Protein AF-A0AA45G7B3-F1 (afdb_monomer_lite)

Sequence (219 aa):
MSDDPKDPIDDFKQFESDLRKAERKVAGEIDPGLRALVVAVAVMVAAVSLALPHVAPSFFSLHGVNGFDVLSFDAKAQAAKITITSRVFVYLVLIFGIIASALALITRRWVLAWIALCGSMVSVPAGVLAWWSRNTPGLNALTGPDGKPLPPPDGVAIGLVIGLIAVVVLAFHWARVVWSRNAHQLVLENQRREAAAREEERMRRLTDPIRHESASEDD

pLDDT: mean 71.31, std 13.65, range [45.88, 91.62]

Secondary structure (DSSP, 8-state):
-------HHHHHHHHHHHHHHHHHHHTT----HHHHHHHHHHHHHHHHHHHSEEE-SSTT-S-SEEHHHHHTT-HHHHHTT--HHHHHHHHHIIIIIIIIHHHHHHH--HHHHHHHHHHHHHHHHHHHHHHHHHHSTTSS-PBPTTSSBPSPS--B-HHHHHHHHHHHHHHHHHHHHHHHHHHHHHHHHHHHHHHHHHHHHHHHHHHTTHHHHTTSS--

Foldseek 3Di:
DDPDPPDVVVVVVVVVVVVVVVVVVVVVDPCVPVLLVLLVVLLVLLVVLQQAAQFDQDQADSDHQGLVCLVVVHPRCVVLVQPPLSSVLSVLCPVQVHVLSVCCSVVVDLVSLVSSLVSLVVSQVSLVVSQVCQPDPPNQQDQDPVRDGDDRRTHGYPSSVSNNVSSVSSNVSSVVSNVVVVVVVVVVVVVVVVVVVVVVVVVVVVVPPVVVVVVVVPD

Structure (mmCIF, N/CA/C/O backbone):
data_AF-A0AA45G7B3-F1
#
_entry.id   AF-A0AA45G7B3-F1
#
loop_
_atom_site.group_PDB
_atom_site.id
_atom_site.type_symbol
_atom_site.label_atom_id
_atom_site.label_alt_id
_atom_site.label_comp_id
_atom_site.label_asym_id
_atom_site.label_entity_id
_atom_site.label_seq_id
_atom_site.pdbx_PDB_ins_code
_atom_site.Cartn_x
_atom_site.Cartn_y
_atom_site.Cartn_z
_atom_site.occupancy
_atom_site.B_iso_or_equiv
_atom_site.auth_seq_id
_atom_site.auth_comp_id
_atom_site.auth_asym_id
_atom_site.auth_atom_id
_atom_site.pdbx_PDB_model_num
ATOM 1 N N . MET A 1 1 ? -22.346 -30.249 53.731 1.00 45.88 1 MET A N 1
ATOM 2 C CA . MET A 1 1 ? -21.972 -29.910 52.346 1.00 45.88 1 MET A CA 1
ATOM 3 C C . MET A 1 1 ? -23.039 -28.942 51.858 1.00 45.88 1 MET A C 1
ATOM 5 O O . MET A 1 1 ? -24.074 -29.382 51.385 1.00 45.88 1 MET A O 1
ATOM 9 N N . SER A 1 2 ? -22.901 -27.662 52.198 1.00 47.78 2 SER A N 1
ATOM 10 C CA . SER A 1 2 ? -23.890 -26.624 51.895 1.00 47.78 2 SER A CA 1
ATOM 11 C C . SER A 1 2 ? -23.612 -26.077 50.499 1.00 47.78 2 SER A C 1
ATOM 13 O O . SER A 1 2 ? -22.569 -25.458 50.297 1.00 47.78 2 SER A O 1
ATOM 15 N N . ASP A 1 3 ? -24.521 -26.334 49.560 1.00 56.59 3 ASP A N 1
ATOM 16 C CA . ASP A 1 3 ? -24.617 -25.568 48.319 1.00 56.59 3 ASP A CA 1
ATOM 17 C C . ASP A 1 3 ? -25.065 -24.150 48.689 1.00 56.59 3 ASP A C 1
ATOM 19 O O . ASP A 1 3 ? -26.236 -23.900 48.971 1.00 56.59 3 ASP A O 1
ATOM 23 N N . ASP A 1 4 ? -24.096 -23.243 48.773 1.00 62.28 4 ASP A N 1
ATOM 24 C CA . ASP A 1 4 ? -24.336 -21.808 48.871 1.00 62.28 4 ASP A CA 1
ATOM 25 C C . ASP A 1 4 ? -24.811 -21.315 47.490 1.00 62.28 4 ASP A C 1
ATOM 27 O O . ASP A 1 4 ? -24.120 -21.559 46.490 1.00 62.28 4 ASP A O 1
ATOM 31 N N . PRO A 1 5 ? -25.998 -20.695 47.368 1.00 54.50 5 PRO A N 1
ATOM 32 C CA . PRO A 1 5 ? -26.454 -20.164 46.094 1.00 54.50 5 PRO A CA 1
ATOM 33 C C . PRO A 1 5 ? -25.521 -19.020 45.698 1.00 54.50 5 PRO A C 1
ATOM 35 O O . PRO A 1 5 ? -25.514 -17.976 46.342 1.00 54.50 5 PRO A O 1
ATOM 38 N N . LYS A 1 6 ? -24.723 -19.224 44.640 1.00 56.78 6 LYS A N 1
ATOM 39 C CA . LYS A 1 6 ? -23.852 -18.190 44.066 1.00 56.78 6 LYS A CA 1
ATOM 40 C C . LYS A 1 6 ? -24.641 -16.892 43.902 1.00 56.78 6 LYS A C 1
ATOM 42 O O . LYS A 1 6 ? -25.601 -16.844 43.133 1.00 56.78 6 LYS A O 1
ATOM 47 N N . ASP A 1 7 ? -24.237 -15.872 44.650 1.00 61.91 7 ASP A N 1
ATOM 48 C CA . ASP A 1 7 ? -24.889 -14.571 44.680 1.00 61.91 7 ASP A CA 1
ATOM 49 C C . ASP A 1 7 ? -24.875 -13.967 43.257 1.00 61.91 7 ASP A C 1
ATOM 51 O O . ASP A 1 7 ? -23.792 -13.806 42.678 1.00 61.91 7 ASP A O 1
ATOM 55 N N . PRO A 1 8 ? -26.034 -13.644 42.646 1.00 60.03 8 PRO A N 1
ATOM 56 C CA . PRO A 1 8 ? -26.116 -13.158 41.262 1.00 60.03 8 PRO A CA 1
ATOM 57 C C . PRO A 1 8 ? -25.246 -11.923 40.981 1.00 60.03 8 PRO A C 1
ATOM 59 O O . PRO A 1 8 ? -24.855 -11.671 39.840 1.00 60.03 8 PRO A O 1
ATOM 62 N N . ILE A 1 9 ? -24.933 -11.152 42.026 1.00 60.88 9 ILE A N 1
ATOM 63 C CA . ILE A 1 9 ? -24.078 -9.963 41.973 1.00 60.88 9 ILE A CA 1
ATOM 64 C C . ILE A 1 9 ? -22.617 -10.326 41.652 1.00 60.88 9 ILE A C 1
ATOM 66 O O . ILE A 1 9 ? -21.935 -9.560 40.965 1.00 60.88 9 ILE A O 1
ATOM 70 N N . ASP A 1 10 ? -22.124 -11.467 42.138 1.00 69.88 10 ASP A N 1
ATOM 71 C CA . ASP A 1 10 ? -20.723 -11.875 41.972 1.00 69.88 10 ASP A CA 1
ATOM 72 C C . ASP A 1 10 ? -20.476 -12.468 40.576 1.00 69.88 10 ASP A C 1
ATOM 74 O O . ASP A 1 10 ? -19.474 -12.152 39.931 1.00 69.88 10 ASP A O 1
ATOM 78 N N . ASP A 1 11 ? -21.463 -13.198 40.047 1.00 67.88 11 ASP A N 1
ATOM 79 C CA . ASP A 1 11 ? -21.476 -13.689 38.663 1.00 67.88 11 ASP A CA 1
ATOM 80 C C . ASP A 1 11 ? -21.475 -12.502 37.676 1.00 67.88 11 ASP A C 1
ATOM 82 O O . ASP A 1 11 ? -20.668 -12.444 36.746 1.00 67.88 11 ASP A O 1
ATOM 86 N N . PHE A 1 12 ? -22.287 -11.466 37.933 1.00 64.75 12 PHE A N 1
ATOM 87 C CA . PHE A 1 12 ? -22.340 -10.255 37.101 1.00 64.75 12 PHE A CA 1
ATOM 88 C C . PHE A 1 12 ? -21.035 -9.440 37.132 1.00 64.75 12 PHE A C 1
ATOM 90 O O . PHE A 1 12 ? -20.587 -8.938 36.097 1.00 64.75 12 PHE A O 1
ATOM 97 N N . LYS A 1 13 ? -20.376 -9.337 38.295 1.00 69.12 13 LYS A N 1
ATOM 98 C CA . LYS A 1 13 ? -19.046 -8.711 38.419 1.00 69.12 13 LYS A CA 1
ATOM 99 C C . LYS A 1 13 ? -17.970 -9.507 37.690 1.00 69.12 13 LYS A C 1
ATOM 101 O O . LYS A 1 13 ? -17.066 -8.909 37.100 1.00 69.12 13 LYS A O 1
ATOM 106 N N . GLN A 1 14 ? -18.064 -10.834 37.707 1.00 67.62 14 GLN A N 1
ATOM 107 C CA . GLN A 1 14 ? -17.161 -11.701 36.963 1.00 67.62 14 GLN A CA 1
ATOM 108 C C . GLN A 1 14 ? -17.340 -11.493 35.453 1.00 67.62 14 GLN A C 1
ATOM 110 O O . GLN A 1 14 ? -16.341 -11.247 34.771 1.00 67.62 14 GLN A O 1
ATOM 115 N N . PHE A 1 15 ? -18.586 -11.420 34.967 1.00 59.06 15 PHE A N 1
ATOM 116 C CA . PHE A 1 15 ? -18.904 -11.069 33.578 1.00 59.06 15 PHE A CA 1
ATOM 117 C C . PHE A 1 15 ? -18.428 -9.663 33.186 1.00 59.06 15 PHE A C 1
ATOM 119 O O . PHE A 1 15 ? -17.854 -9.517 32.111 1.00 59.06 15 PHE A O 1
ATOM 126 N N . GLU A 1 16 ? -18.575 -8.640 34.038 1.00 67.88 16 GLU A N 1
ATOM 127 C CA . GLU A 1 16 ? -18.000 -7.304 33.789 1.00 67.88 16 GLU A CA 1
ATOM 128 C C . GLU A 1 16 ? -16.468 -7.333 33.734 1.00 67.88 16 GLU A C 1
ATOM 130 O O . GLU A 1 16 ? -15.856 -6.658 32.903 1.00 67.88 16 GLU A O 1
ATOM 135 N N . SER A 1 17 ? -15.827 -8.095 34.624 1.00 66.12 17 SER A N 1
ATOM 136 C CA . SER A 1 17 ? -14.368 -8.202 34.675 1.00 66.12 17 SER A CA 1
ATOM 137 C C . SER A 1 17 ? -13.811 -8.925 33.449 1.00 66.12 17 SER A C 1
ATOM 139 O O . SER A 1 17 ? -12.770 -8.525 32.919 1.00 66.12 17 SER A O 1
ATOM 141 N N . ASP A 1 18 ? -14.538 -9.927 32.958 1.00 61.06 18 ASP A N 1
ATOM 142 C CA . ASP A 1 18 ? -14.214 -10.670 31.749 1.00 61.06 18 ASP A CA 1
ATOM 143 C C . ASP A 1 18 ? -14.546 -9.857 30.496 1.00 61.06 18 ASP A C 1
ATOM 145 O O . ASP A 1 18 ? -13.750 -9.875 29.558 1.00 61.06 18 ASP A O 1
ATOM 149 N N . LEU A 1 19 ? -15.600 -9.030 30.507 1.00 56.38 19 LEU A N 1
ATOM 150 C CA . LEU A 1 19 ? -15.856 -8.039 29.457 1.00 56.38 19 LEU A CA 1
ATOM 151 C C . LEU A 1 19 ? -14.756 -6.980 29.410 1.00 56.38 19 LEU A C 1
ATOM 153 O O . LEU A 1 19 ? -14.255 -6.696 28.333 1.00 56.38 19 LEU A O 1
ATOM 157 N N . ARG A 1 20 ? -14.313 -6.432 30.549 1.00 57.50 20 ARG A N 1
ATOM 158 C CA . ARG A 1 20 ? -13.222 -5.438 30.596 1.00 57.50 20 ARG A CA 1
ATOM 159 C C . ARG A 1 20 ? -11.872 -6.040 30.225 1.00 57.50 20 ARG A C 1
ATOM 161 O O . ARG A 1 20 ? -11.038 -5.351 29.639 1.00 57.50 20 ARG A O 1
ATOM 168 N N . LYS A 1 21 ? -11.624 -7.311 30.554 1.00 56.81 21 LYS A N 1
AT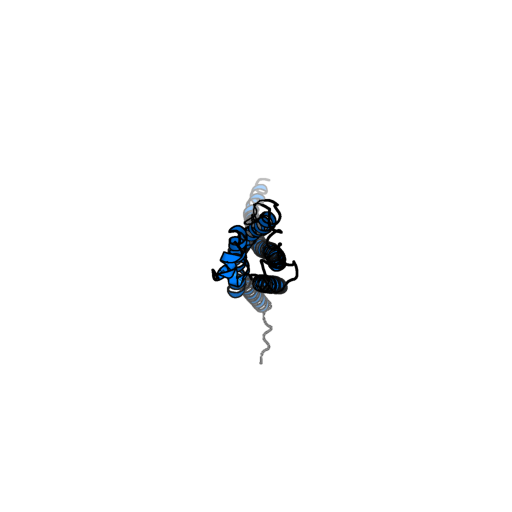OM 169 C CA . LYS A 1 21 ? -10.435 -8.045 30.090 1.00 56.81 21 LYS A CA 1
ATOM 170 C C . LYS A 1 21 ? -10.526 -8.351 28.598 1.00 56.81 21 LYS A C 1
ATOM 172 O O . LYS A 1 21 ? -9.517 -8.198 27.916 1.00 56.81 21 LYS A O 1
ATOM 177 N N . ALA A 1 22 ? -11.703 -8.707 28.086 1.00 51.56 22 ALA A N 1
ATOM 178 C CA . ALA A 1 22 ? -11.950 -8.894 26.660 1.00 51.56 22 ALA A CA 1
ATOM 179 C C . ALA A 1 22 ? -11.810 -7.569 25.895 1.00 51.56 22 ALA A C 1
ATOM 181 O O . ALA A 1 22 ? -11.110 -7.525 24.895 1.00 51.56 22 ALA A O 1
ATOM 182 N N . GLU A 1 23 ? -12.342 -6.467 26.412 1.00 50.56 23 GLU A N 1
ATOM 183 C CA . GLU A 1 23 ? -12.245 -5.117 25.849 1.00 50.56 23 GLU A CA 1
ATOM 184 C C . GLU A 1 23 ? -10.801 -4.592 25.889 1.00 50.56 23 GLU A C 1
ATOM 186 O O . GLU A 1 23 ? -10.308 -4.031 24.912 1.00 50.56 23 GLU A O 1
ATOM 191 N N . ARG A 1 24 ? -10.057 -4.866 26.972 1.00 55.38 24 ARG A N 1
ATOM 192 C CA . ARG A 1 24 ? -8.621 -4.553 27.086 1.00 55.38 24 ARG A CA 1
ATOM 193 C C . ARG A 1 24 ? -7.755 -5.414 26.160 1.00 55.38 24 ARG A C 1
ATOM 195 O O . ARG A 1 24 ? -6.730 -4.931 25.681 1.00 55.38 24 ARG A O 1
ATOM 202 N N . LYS A 1 25 ? -8.163 -6.655 25.881 1.00 51.34 25 LYS A N 1
ATOM 203 C CA . LYS A 1 25 ? -7.511 -7.552 24.913 1.00 51.34 25 LYS A CA 1
ATOM 204 C C . LYS A 1 25 ? -7.818 -7.128 23.468 1.00 51.34 25 LYS A C 1
ATOM 206 O O . LYS A 1 25 ? -6.916 -7.096 22.638 1.00 51.34 25 LYS A O 1
ATOM 211 N N . VAL A 1 26 ? -9.038 -6.651 23.214 1.00 46.28 26 VAL A N 1
ATOM 212 C CA . VAL A 1 26 ? -9.494 -6.071 21.936 1.00 46.28 26 VAL A CA 1
ATOM 213 C C . VAL A 1 26 ? -8.870 -4.691 21.664 1.00 46.28 26 VAL A C 1
ATOM 215 O O . VAL A 1 26 ? -8.642 -4.333 20.513 1.00 46.28 26 VAL A O 1
ATOM 218 N N . ALA A 1 27 ? -8.514 -3.921 22.696 1.00 47.59 27 ALA A N 1
ATOM 219 C CA . ALA A 1 27 ? -7.888 -2.604 22.540 1.00 47.59 27 ALA A CA 1
ATOM 220 C C . ALA A 1 27 ? -6.392 -2.651 22.148 1.00 47.59 27 ALA A C 1
ATOM 222 O O . ALA A 1 27 ? -5.854 -1.647 21.669 1.00 47.59 27 ALA A O 1
ATOM 223 N N . GLY A 1 28 ? -5.715 -3.788 22.358 1.00 46.84 28 GLY A N 1
ATOM 224 C CA . GLY A 1 28 ? -4.296 -3.987 22.030 1.00 46.84 28 GLY A CA 1
ATOM 225 C C . GLY A 1 28 ? -4.049 -4.754 20.728 1.00 46.84 28 GLY A C 1
ATOM 226 O O . GLY A 1 28 ? -3.036 -4.527 20.064 1.00 46.84 28 GLY A O 1
ATOM 227 N N . GLU A 1 29 ? -4.977 -5.623 20.333 1.00 47.12 29 GLU A N 1
ATOM 228 C CA . GLU A 1 29 ? -4.906 -6.373 19.083 1.00 47.12 29 GLU A CA 1
ATOM 229 C C . GLU A 1 29 ? -5.797 -5.710 18.037 1.00 47.12 29 GLU A C 1
ATOM 231 O O . GLU A 1 29 ? -7.003 -5.930 17.969 1.00 47.12 29 GLU A O 1
ATOM 236 N N . ILE A 1 30 ? -5.187 -4.900 17.168 1.00 48.94 30 ILE A N 1
ATOM 237 C CA . ILE A 1 30 ? -5.771 -4.676 15.847 1.00 48.94 30 ILE A CA 1
ATOM 238 C C . ILE A 1 30 ? -5.704 -6.034 15.160 1.00 48.94 30 ILE A C 1
ATOM 240 O O . ILE A 1 30 ? -4.674 -6.349 14.575 1.00 48.94 30 ILE A O 1
ATOM 244 N N . ASP A 1 31 ? -6.747 -6.849 15.290 1.00 47.56 31 ASP A N 1
ATOM 245 C CA . ASP A 1 31 ? -6.877 -8.099 14.558 1.00 47.56 31 ASP A CA 1
ATOM 246 C C . ASP A 1 31 ? -7.488 -7.749 13.201 1.00 47.56 31 ASP A C 1
ATOM 248 O O . ASP A 1 31 ? -8.706 -7.580 13.066 1.00 47.56 31 ASP A O 1
ATOM 252 N N . PRO A 1 32 ? -6.684 -7.555 12.146 1.00 55.84 32 PRO A N 1
ATOM 253 C CA . PRO A 1 32 ? -7.203 -7.157 10.865 1.00 55.84 32 PRO A CA 1
ATOM 254 C C . PRO A 1 32 ? -7.544 -8.454 10.121 1.00 55.84 32 PRO A C 1
ATOM 256 O O . PRO A 1 32 ? -7.198 -8.554 8.967 1.00 55.84 32 PRO A O 1
ATOM 259 N N . GLY A 1 33 ? -8.163 -9.468 10.742 1.00 60.94 33 GLY A N 1
ATOM 260 C CA . GLY A 1 33 ? -8.190 -10.873 10.279 1.00 60.94 33 GLY A CA 1
ATOM 261 C C . GLY A 1 33 ? -8.140 -11.083 8.754 1.00 60.94 33 GLY A C 1
ATOM 262 O O . GLY A 1 33 ? -7.087 -11.368 8.187 1.00 60.94 33 GLY A O 1
ATOM 263 N N . LEU A 1 34 ? -9.258 -10.863 8.053 1.00 65.25 34 LEU A N 1
ATOM 264 C CA . LEU A 1 34 ? -9.322 -11.025 6.591 1.00 65.25 34 LEU A CA 1
ATOM 265 C C . LEU A 1 34 ? -8.584 -9.912 5.813 1.00 65.25 34 LEU A C 1
ATOM 267 O O . LEU A 1 34 ? -8.181 -10.099 4.672 1.00 65.25 34 LEU A O 1
ATOM 271 N N . ARG A 1 35 ? -8.392 -8.736 6.416 1.00 67.62 35 ARG A N 1
ATOM 272 C CA . ARG A 1 35 ? -7.822 -7.544 5.755 1.00 67.62 35 ARG A CA 1
ATOM 273 C C . ARG A 1 35 ? -6.292 -7.559 5.747 1.00 67.62 35 ARG A C 1
ATOM 275 O O . ARG A 1 35 ? -5.687 -7.148 4.766 1.00 67.62 35 ARG A O 1
ATOM 282 N N . ALA A 1 36 ? -5.681 -8.068 6.811 1.00 73.00 36 ALA A N 1
ATOM 283 C CA . ALA A 1 36 ? -4.257 -8.336 6.940 1.00 73.00 36 ALA A CA 1
ATOM 284 C C . ALA A 1 36 ? -3.820 -9.355 5.901 1.00 73.00 36 ALA A C 1
ATOM 286 O O . ALA A 1 36 ? -2.756 -9.193 5.321 1.00 73.00 36 ALA A O 1
ATOM 287 N N . LEU A 1 37 ? -4.668 -10.351 5.619 1.00 77.00 37 LEU A N 1
ATOM 288 C CA . LEU A 1 37 ? -4.434 -11.298 4.539 1.00 77.00 37 LEU A CA 1
ATOM 289 C C . LEU A 1 37 ? -4.365 -10.583 3.185 1.00 77.00 37 LEU A C 1
ATOM 291 O O . LEU A 1 37 ? -3.413 -10.795 2.446 1.00 77.00 37 LEU A O 1
ATOM 295 N N . VAL A 1 38 ? -5.314 -9.691 2.873 1.00 81.44 38 VAL A N 1
ATOM 296 C CA . VAL A 1 38 ? -5.283 -8.935 1.607 1.00 81.44 38 VAL A CA 1
ATOM 297 C C . VAL A 1 38 ? -4.054 -8.031 1.523 1.00 81.44 38 VAL A C 1
ATOM 299 O O . VAL A 1 38 ? -3.411 -7.979 0.479 1.00 81.44 38 VAL A O 1
ATOM 302 N N . VAL A 1 39 ? -3.677 -7.367 2.619 1.00 81.94 39 VAL A N 1
ATOM 303 C CA . VAL A 1 39 ? -2.440 -6.573 2.678 1.00 81.94 39 VAL A CA 1
ATOM 304 C C . VAL A 1 39 ? -1.215 -7.466 2.487 1.00 81.94 39 VAL A C 1
ATOM 306 O O . VAL A 1 39 ? -0.347 -7.123 1.696 1.00 81.94 39 VAL A O 1
ATOM 309 N N . ALA A 1 40 ? -1.146 -8.626 3.140 1.00 83.50 40 ALA A N 1
ATOM 310 C CA . ALA A 1 40 ? -0.041 -9.571 2.996 1.00 83.50 40 ALA A CA 1
ATOM 311 C C . ALA A 1 40 ? 0.072 -10.097 1.557 1.00 83.50 40 ALA A C 1
ATOM 313 O O . ALA A 1 40 ? 1.170 -10.148 1.006 1.00 83.50 40 ALA A O 1
ATOM 314 N N . VAL A 1 41 ? -1.057 -10.412 0.916 1.00 85.75 41 VAL A N 1
ATOM 315 C CA . VAL A 1 41 ? -1.105 -10.770 -0.508 1.00 85.75 41 VAL A CA 1
ATOM 316 C C . VAL A 1 41 ? -0.646 -9.594 -1.369 1.00 85.75 41 VAL A C 1
ATOM 318 O O . VAL A 1 41 ? 0.174 -9.789 -2.258 1.00 85.75 41 VAL A O 1
ATOM 321 N N . ALA A 1 42 ? -1.090 -8.368 -1.091 1.00 83.94 42 ALA A N 1
ATOM 322 C CA . ALA A 1 42 ? -0.661 -7.184 -1.833 1.00 83.94 42 ALA A CA 1
ATOM 323 C C . ALA A 1 42 ? 0.848 -6.911 -1.680 1.00 83.94 42 ALA A C 1
ATOM 325 O O . ALA A 1 42 ? 1.507 -6.577 -2.663 1.00 83.94 42 ALA A O 1
ATOM 326 N N . VAL A 1 43 ? 1.416 -7.119 -0.486 1.00 84.56 43 VAL A N 1
ATOM 327 C CA . VAL A 1 43 ? 2.867 -7.064 -0.235 1.00 84.56 43 VAL A CA 1
ATOM 328 C C . VAL A 1 43 ? 3.594 -8.144 -1.035 1.00 84.56 43 VAL A C 1
ATOM 330 O O . VAL A 1 43 ? 4.613 -7.859 -1.662 1.00 84.56 43 VAL A O 1
ATOM 333 N N . MET A 1 44 ? 3.062 -9.369 -1.067 1.00 82.94 44 MET A N 1
ATOM 334 C CA . MET A 1 44 ? 3.626 -10.459 -1.865 1.00 82.94 44 MET A CA 1
ATOM 335 C C . MET A 1 44 ? 3.609 -10.120 -3.359 1.00 82.94 44 MET A C 1
ATOM 337 O O . MET A 1 44 ? 4.613 -10.289 -4.043 1.00 82.94 44 MET A O 1
ATOM 341 N N . VAL A 1 45 ? 2.503 -9.570 -3.862 1.00 86.25 45 VAL A N 1
ATOM 342 C CA . VAL A 1 45 ? 2.379 -9.113 -5.253 1.00 86.25 45 VAL A CA 1
ATOM 343 C C . VAL A 1 45 ? 3.355 -7.971 -5.549 1.00 86.25 45 VAL A C 1
ATOM 345 O O . VAL A 1 45 ? 3.975 -7.969 -6.611 1.00 86.25 45 VAL A O 1
ATOM 348 N N . ALA A 1 46 ? 3.555 -7.034 -4.618 1.00 80.88 46 ALA A N 1
ATOM 349 C CA . ALA A 1 46 ? 4.562 -5.981 -4.753 1.00 80.88 46 ALA A CA 1
ATOM 350 C C . ALA A 1 46 ? 5.989 -6.558 -4.824 1.00 80.88 46 ALA A C 1
ATOM 352 O O . ALA A 1 46 ? 6.789 -6.122 -5.652 1.00 80.88 46 ALA A O 1
ATOM 353 N N . ALA A 1 47 ? 6.298 -7.579 -4.019 1.00 81.62 47 ALA A N 1
ATOM 354 C CA . ALA A 1 47 ? 7.582 -8.280 -4.062 1.00 81.62 47 ALA A CA 1
ATOM 355 C C . ALA A 1 47 ? 7.785 -9.042 -5.381 1.00 81.62 47 ALA A C 1
ATOM 357 O O . ALA A 1 47 ? 8.845 -8.942 -5.997 1.00 81.62 47 ALA A O 1
ATOM 358 N N . VAL A 1 48 ? 6.753 -9.740 -5.863 1.00 81.81 48 VAL A N 1
ATOM 359 C CA . VAL A 1 48 ? 6.775 -10.417 -7.169 1.00 81.81 48 VAL A CA 1
ATOM 360 C C . VAL A 1 48 ? 6.947 -9.403 -8.303 1.00 81.81 48 VAL A C 1
ATOM 362 O O . VAL A 1 48 ? 7.736 -9.633 -9.212 1.00 81.81 48 VAL A O 1
ATOM 365 N N . SER A 1 49 ? 6.289 -8.245 -8.230 1.00 80.81 49 SER A N 1
ATOM 366 C CA . SER A 1 49 ? 6.463 -7.157 -9.199 1.00 80.81 49 SER A CA 1
ATOM 367 C C . SER A 1 49 ? 7.917 -6.687 -9.304 1.00 80.81 49 SER A C 1
ATOM 369 O O . SER A 1 49 ? 8.365 -6.404 -10.411 1.00 80.81 49 SER A O 1
ATOM 371 N N . LEU A 1 50 ? 8.670 -6.625 -8.200 1.00 75.25 50 LEU A N 1
ATOM 372 C CA . LEU A 1 50 ? 10.103 -6.282 -8.209 1.00 75.25 50 LEU A CA 1
ATOM 373 C C . LEU A 1 50 ? 10.981 -7.369 -8.838 1.00 75.25 50 LEU A C 1
ATOM 375 O O . LEU A 1 50 ? 12.009 -7.051 -9.438 1.00 75.25 50 LEU A O 1
ATOM 379 N N . ALA A 1 51 ? 10.588 -8.636 -8.696 1.00 74.06 51 ALA A N 1
ATOM 380 C CA . ALA A 1 51 ? 11.259 -9.758 -9.346 1.00 74.06 51 ALA A CA 1
ATOM 381 C C . ALA A 1 51 ? 10.967 -9.822 -10.854 1.00 74.06 51 ALA A C 1
ATOM 383 O O . ALA A 1 51 ? 11.744 -10.412 -11.600 1.00 74.06 51 ALA A O 1
ATOM 384 N N . LEU A 1 52 ? 9.866 -9.214 -11.302 1.00 71.69 52 LEU A N 1
ATOM 385 C CA . LEU A 1 52 ? 9.525 -9.100 -12.714 1.00 71.69 52 LEU A CA 1
ATOM 386 C C . LEU A 1 52 ? 10.357 -8.013 -13.419 1.00 71.69 52 LEU A C 1
ATOM 388 O O . LEU A 1 52 ? 10.812 -7.062 -12.775 1.00 71.69 52 LEU A O 1
ATOM 392 N N . PRO A 1 53 ? 10.498 -8.093 -14.755 1.00 67.50 53 PRO A N 1
ATOM 393 C CA . PRO A 1 53 ? 11.137 -7.040 -15.528 1.00 67.50 53 PRO A CA 1
ATOM 394 C C . PRO A 1 53 ? 10.351 -5.739 -15.422 1.00 67.50 53 PRO A C 1
ATOM 396 O O . PRO A 1 53 ? 9.146 -5.688 -15.687 1.00 67.50 53 PRO A O 1
ATOM 399 N N . HIS A 1 54 ? 11.041 -4.669 -15.033 1.00 64.06 54 HIS A N 1
ATOM 400 C CA . HIS A 1 54 ? 10.503 -3.304 -15.058 1.00 64.06 54 HIS A CA 1
ATOM 401 C C . HIS A 1 54 ? 10.826 -2.614 -16.380 1.00 64.06 54 HIS A C 1
ATOM 403 O O . HIS A 1 54 ? 10.154 -1.647 -16.739 1.00 64.06 54 HIS A O 1
ATOM 409 N N . VAL A 1 55 ? 11.815 -3.123 -17.115 1.00 59.44 55 VAL A N 1
ATOM 410 C CA . VAL A 1 55 ? 12.156 -2.730 -18.485 1.00 59.44 55 VAL A CA 1
ATOM 411 C C . VAL A 1 55 ? 12.280 -4.002 -19.304 1.00 59.44 55 VAL A C 1
ATOM 413 O O . VAL A 1 55 ? 13.042 -4.892 -18.925 1.00 59.44 55 VAL A O 1
ATOM 416 N N . ALA A 1 56 ? 11.524 -4.105 -20.391 1.00 60.12 56 ALA A N 1
ATOM 417 C CA . ALA A 1 56 ? 11.540 -5.281 -21.242 1.00 60.12 56 ALA A CA 1
ATOM 418 C C . ALA A 1 56 ? 11.261 -4.901 -22.705 1.00 60.12 56 ALA A C 1
ATOM 420 O O . ALA A 1 56 ? 10.463 -3.994 -22.955 1.00 60.12 56 ALA A O 1
ATOM 421 N N . PRO A 1 57 ? 11.859 -5.622 -23.671 1.00 58.88 57 PRO A N 1
ATOM 422 C CA . PRO A 1 57 ? 11.641 -5.379 -25.097 1.00 58.88 57 PRO A CA 1
ATOM 423 C C . PRO A 1 57 ? 10.212 -5.717 -25.545 1.00 58.88 57 PRO A C 1
ATOM 425 O O . PRO A 1 57 ? 9.736 -5.209 -26.556 1.00 58.88 57 PRO A O 1
ATOM 428 N N . SER A 1 58 ? 9.495 -6.554 -24.788 1.00 59.09 58 SER A N 1
ATOM 429 C CA . SER A 1 58 ? 8.070 -6.813 -24.989 1.00 59.09 58 SER A CA 1
ATOM 430 C C . SER A 1 58 ? 7.322 -6.786 -23.658 1.00 59.09 58 SER A C 1
ATOM 432 O O . SER A 1 58 ? 7.891 -7.087 -22.608 1.00 59.09 58 SER A O 1
ATOM 434 N N . PHE A 1 59 ? 6.028 -6.451 -23.707 1.00 59.00 59 PHE A N 1
ATOM 435 C CA . PHE A 1 59 ? 5.182 -6.267 -22.522 1.00 59.00 59 PHE A CA 1
ATOM 436 C C . PHE A 1 59 ? 5.154 -7.493 -21.589 1.00 59.00 59 PHE A C 1
ATOM 438 O O . PHE A 1 59 ? 5.126 -7.327 -20.373 1.00 59.00 59 PHE A O 1
ATOM 445 N N . PHE A 1 60 ? 5.200 -8.708 -22.151 1.00 60.75 60 PHE A N 1
ATOM 446 C CA . PHE A 1 60 ? 5.143 -9.978 -21.410 1.00 60.75 60 PHE A CA 1
ATOM 447 C C . PHE A 1 60 ? 6.509 -10.684 -21.294 1.00 60.75 60 PHE A C 1
ATOM 449 O O . PHE A 1 60 ? 6.591 -11.795 -20.774 1.00 60.75 60 PHE A O 1
ATOM 456 N N . SER A 1 61 ? 7.597 -10.085 -21.790 1.00 59.56 61 SER A N 1
ATOM 457 C CA . SER A 1 61 ? 8.909 -10.734 -21.730 1.00 59.56 61 SER A CA 1
ATOM 458 C C . SER A 1 61 ? 9.394 -10.839 -20.286 1.00 59.56 61 SER A C 1
ATOM 460 O O . SER A 1 61 ? 9.442 -9.842 -19.570 1.00 59.56 61 SER A O 1
ATOM 462 N N . LEU A 1 62 ? 9.801 -12.049 -19.891 1.00 58.81 62 LEU A N 1
ATOM 463 C CA . LEU A 1 62 ? 10.455 -12.330 -18.609 1.00 58.81 62 LEU A CA 1
ATOM 464 C C . LEU A 1 62 ? 11.961 -11.997 -18.633 1.00 58.81 62 LEU A C 1
ATOM 466 O O . LEU A 1 62 ? 12.601 -11.953 -17.588 1.00 58.81 62 LEU A O 1
ATOM 470 N N . HIS A 1 63 ? 12.521 -11.761 -19.825 1.00 55.84 63 HIS A N 1
ATOM 471 C CA . HIS A 1 63 ? 13.903 -11.334 -20.026 1.00 55.84 63 HIS A CA 1
ATOM 472 C C . HIS A 1 63 ? 13.940 -9.810 -20.184 1.00 55.84 63 HIS A C 1
ATOM 474 O O . HIS A 1 63 ? 13.412 -9.271 -21.161 1.00 55.84 63 HIS A O 1
ATOM 480 N N . GLY A 1 64 ? 14.549 -9.128 -19.216 1.00 60.00 64 GLY A N 1
ATOM 481 C CA . GLY A 1 64 ? 14.659 -7.673 -19.142 1.00 60.00 64 GLY A CA 1
ATOM 482 C C . GLY A 1 64 ? 15.431 -7.242 -17.893 1.00 60.00 64 GLY A C 1
ATOM 483 O O . GLY A 1 64 ? 16.070 -8.074 -17.251 1.00 60.00 64 GLY A O 1
ATOM 484 N N . VAL A 1 65 ? 15.393 -5.951 -17.555 1.00 58.22 65 VAL A N 1
ATOM 485 C CA . VAL A 1 65 ? 16.004 -5.440 -16.317 1.00 58.22 65 VAL A CA 1
ATOM 486 C C . VAL A 1 65 ? 14.975 -5.513 -15.192 1.00 58.22 65 VAL A C 1
ATOM 488 O O . VAL A 1 65 ? 13.928 -4.854 -15.253 1.00 58.22 65 VAL A O 1
ATOM 491 N N . ASN A 1 66 ? 15.266 -6.323 -14.177 1.00 68.44 66 ASN A N 1
ATOM 492 C CA . ASN A 1 66 ? 14.386 -6.520 -13.025 1.00 68.44 66 ASN A CA 1
ATOM 493 C C . ASN A 1 66 ? 14.565 -5.401 -11.994 1.00 68.44 66 ASN A C 1
ATOM 495 O O . ASN A 1 66 ? 15.585 -4.712 -11.973 1.00 68.44 66 ASN A O 1
ATOM 499 N N . GLY A 1 67 ? 13.599 -5.240 -11.087 1.00 58.22 67 GLY A N 1
ATOM 500 C CA . GLY A 1 67 ? 13.674 -4.249 -10.008 1.00 58.22 67 GLY A CA 1
ATOM 501 C C . GLY A 1 67 ? 14.907 -4.415 -9.107 1.00 58.22 67 GLY A C 1
ATOM 502 O O . GLY A 1 67 ? 15.469 -3.423 -8.650 1.00 58.22 67 GLY A O 1
ATOM 503 N N . PHE A 1 68 ? 15.392 -5.646 -8.914 1.00 62.16 68 PHE A N 1
ATOM 504 C CA . PHE A 1 68 ? 16.629 -5.918 -8.168 1.00 62.16 68 PHE A CA 1
ATOM 505 C C . PHE A 1 68 ? 17.895 -5.418 -8.872 1.00 62.16 68 PHE A C 1
ATOM 507 O O . PHE A 1 68 ? 18.784 -4.878 -8.213 1.00 62.16 68 PHE A O 1
ATOM 514 N N . ASP A 1 69 ? 17.959 -5.506 -10.200 1.00 59.19 69 ASP A N 1
ATOM 515 C CA . ASP A 1 69 ? 19.089 -4.976 -10.973 1.00 59.19 69 ASP A CA 1
ATOM 516 C C . ASP A 1 69 ? 19.136 -3.438 -10.883 1.00 59.19 69 ASP A C 1
ATOM 518 O O . ASP A 1 69 ? 20.212 -2.838 -10.842 1.00 59.19 69 ASP A O 1
ATOM 522 N N . VAL A 1 70 ? 17.964 -2.792 -10.768 1.00 60.38 70 VAL A N 1
ATOM 523 C CA . VAL A 1 70 ? 17.835 -1.341 -10.536 1.00 60.38 70 VAL A CA 1
ATOM 524 C C . VAL A 1 70 ? 18.334 -0.935 -9.147 1.00 60.38 70 VAL A C 1
ATOM 526 O O . VAL A 1 70 ? 18.960 0.115 -9.010 1.00 60.38 70 VAL A O 1
ATOM 529 N N . LEU A 1 71 ? 18.083 -1.762 -8.129 1.00 59.84 71 LEU A N 1
ATOM 530 C CA . LEU A 1 71 ? 18.526 -1.530 -6.748 1.00 59.84 71 LEU A CA 1
ATOM 531 C C . LEU A 1 71 ? 20.035 -1.754 -6.562 1.00 59.84 71 LEU A C 1
ATOM 533 O O . LEU A 1 71 ? 20.648 -1.110 -5.713 1.00 59.84 71 LEU A O 1
ATOM 537 N N . SER A 1 72 ? 20.627 -2.642 -7.365 1.00 61.81 72 SER A N 1
ATOM 538 C CA . SER A 1 72 ? 22.031 -3.070 -7.255 1.00 61.81 72 SER A CA 1
ATOM 539 C C . SER A 1 72 ? 23.020 -2.163 -7.998 1.00 61.81 72 SER A C 1
ATOM 541 O O . SER A 1 72 ? 24.215 -2.437 -7.990 1.00 61.81 72 SER A O 1
ATOM 543 N N . PHE A 1 73 ? 22.542 -1.099 -8.660 1.00 53.91 73 PHE A N 1
ATOM 544 C CA . PHE A 1 73 ? 23.351 -0.246 -9.547 1.00 53.91 73 PHE A CA 1
ATOM 545 C C . PHE A 1 73 ? 24.118 -1.029 -10.635 1.00 53.91 73 PHE A C 1
ATOM 547 O O . PHE A 1 73 ? 25.183 -0.597 -11.085 1.00 53.91 73 PHE A O 1
ATOM 554 N N . ASP A 1 74 ? 23.565 -2.159 -11.087 1.00 52.97 74 ASP A N 1
ATOM 555 C CA . ASP A 1 74 ? 24.246 -3.056 -12.021 1.00 52.97 74 ASP A CA 1
ATOM 556 C C . ASP A 1 74 ? 24.499 -2.394 -13.393 1.00 52.97 74 ASP A C 1
ATOM 558 O O . ASP A 1 74 ? 23.765 -1.497 -13.833 1.00 52.97 74 ASP A O 1
ATOM 562 N N . ALA A 1 75 ? 25.537 -2.846 -14.101 1.00 50.12 75 ALA A N 1
ATOM 563 C CA . ALA A 1 75 ? 25.948 -2.303 -15.397 1.00 50.12 75 ALA A CA 1
ATOM 564 C C . ALA A 1 75 ? 24.815 -2.348 -16.445 1.00 50.12 75 ALA A C 1
ATOM 566 O O . ALA A 1 75 ? 24.726 -1.462 -17.299 1.00 50.12 75 ALA A O 1
ATOM 567 N N . LYS A 1 76 ? 23.881 -3.307 -16.335 1.00 49.19 76 LYS A N 1
ATOM 568 C CA . LYS A 1 76 ? 22.668 -3.388 -17.172 1.00 49.19 76 LYS A CA 1
ATOM 569 C C . LYS A 1 76 ? 21.673 -2.247 -16.921 1.00 49.19 76 LYS A C 1
ATOM 571 O O . LYS A 1 76 ? 21.066 -1.752 -17.868 1.00 49.19 76 LYS A O 1
ATOM 576 N N . ALA A 1 77 ? 21.540 -1.772 -15.681 1.00 48.06 77 ALA A N 1
ATOM 577 C CA . ALA A 1 77 ? 20.672 -0.645 -15.318 1.00 48.06 77 ALA A CA 1
ATOM 578 C C . ALA A 1 77 ? 21.236 0.713 -15.781 1.00 48.06 77 ALA A C 1
ATOM 580 O O . ALA A 1 77 ? 20.484 1.672 -16.005 1.00 48.06 77 ALA A O 1
ATOM 581 N N . GLN A 1 78 ? 22.560 0.794 -15.939 1.00 49.31 78 GLN A N 1
ATOM 582 C CA . GLN A 1 78 ? 23.243 1.939 -16.544 1.00 49.31 78 GLN A CA 1
ATOM 583 C C . GLN A 1 78 ? 23.175 1.886 -18.079 1.00 49.31 78 GLN A C 1
ATOM 585 O O . GLN A 1 78 ? 22.871 2.903 -18.703 1.00 49.31 78 GLN A O 1
ATOM 590 N N . ALA A 1 79 ? 23.348 0.701 -18.678 1.00 46.22 79 ALA A N 1
ATOM 591 C CA . ALA A 1 79 ? 23.227 0.487 -20.123 1.00 46.22 79 ALA A CA 1
ATOM 592 C C . ALA A 1 79 ? 21.800 0.737 -20.651 1.00 46.22 79 ALA A C 1
ATOM 594 O O . ALA A 1 79 ? 21.639 1.332 -21.714 1.00 46.22 79 ALA A O 1
ATOM 595 N N . ALA A 1 80 ? 20.765 0.379 -19.881 1.00 48.34 80 ALA A N 1
ATOM 596 C CA . ALA A 1 80 ? 19.359 0.621 -20.225 1.00 48.34 80 ALA A CA 1
ATOM 597 C C . ALA A 1 80 ? 18.878 2.064 -19.949 1.00 48.34 80 ALA A C 1
ATOM 599 O O . ALA A 1 80 ? 17.684 2.337 -20.062 1.00 48.34 80 ALA A O 1
ATOM 600 N N . LYS A 1 81 ? 19.776 2.984 -19.543 1.00 51.94 81 LYS A N 1
ATOM 601 C CA . LYS A 1 81 ? 19.470 4.390 -19.196 1.00 51.94 81 LYS A CA 1
ATOM 602 C C . LYS A 1 81 ? 18.175 4.537 -18.389 1.00 51.94 81 LYS A C 1
ATOM 604 O O . LYS A 1 81 ? 17.302 5.336 -18.722 1.00 51.94 81 LYS A O 1
ATOM 609 N N . ILE A 1 82 ? 18.041 3.753 -17.317 1.00 53.06 82 ILE A N 1
ATOM 610 C CA . ILE A 1 82 ? 16.825 3.763 -16.500 1.00 53.06 82 ILE A CA 1
ATOM 611 C C . ILE A 1 82 ? 16.608 5.169 -15.944 1.00 53.06 82 ILE A C 1
ATOM 613 O O . ILE A 1 82 ? 17.373 5.630 -15.092 1.00 53.06 82 ILE A O 1
ATOM 617 N N . THR A 1 83 ? 15.551 5.819 -16.430 1.00 59.72 83 THR A N 1
ATOM 618 C CA . THR A 1 83 ? 15.106 7.151 -16.024 1.00 59.72 83 THR A CA 1
ATOM 619 C C . THR A 1 83 ? 14.949 7.212 -14.507 1.00 59.72 83 THR A C 1
ATOM 621 O O . THR A 1 83 ? 14.390 6.299 -13.891 1.00 59.72 83 THR A O 1
ATOM 624 N N . ILE A 1 84 ? 15.436 8.303 -13.904 1.00 64.50 84 ILE A N 1
ATOM 625 C CA . ILE A 1 84 ? 15.437 8.550 -12.449 1.00 64.50 84 ILE A CA 1
ATOM 626 C C . ILE A 1 84 ? 14.061 8.239 -11.835 1.00 64.50 84 ILE A C 1
ATOM 628 O O . ILE A 1 84 ? 13.978 7.602 -10.788 1.00 64.50 84 ILE A O 1
ATOM 632 N N . THR A 1 85 ? 12.984 8.577 -12.545 1.00 70.19 85 THR A N 1
ATOM 633 C CA . THR A 1 85 ? 11.590 8.338 -12.155 1.00 70.19 85 THR A CA 1
ATOM 634 C C . THR A 1 85 ? 11.271 6.867 -11.863 1.00 70.19 85 THR A C 1
ATOM 636 O O . THR A 1 85 ? 10.663 6.561 -10.839 1.00 70.19 85 THR A O 1
ATOM 639 N N . SER A 1 86 ? 11.715 5.933 -12.713 1.00 69.44 86 SER A N 1
ATOM 640 C CA . SER A 1 86 ? 11.472 4.498 -12.494 1.00 69.44 86 SER A CA 1
ATOM 641 C C . SER A 1 86 ? 12.265 3.965 -11.302 1.00 69.44 86 SER A C 1
ATOM 643 O O . SER A 1 86 ? 11.786 3.064 -10.618 1.00 69.44 86 SER A O 1
ATOM 645 N N . ARG A 1 87 ? 13.456 4.518 -11.036 1.00 73.00 87 ARG A N 1
ATOM 646 C CA . ARG A 1 87 ? 14.268 4.133 -9.870 1.00 73.00 87 ARG A CA 1
ATOM 647 C C . ARG A 1 87 ? 13.592 4.569 -8.579 1.00 73.00 87 ARG A C 1
ATOM 649 O O . ARG A 1 87 ? 13.450 3.767 -7.662 1.00 73.00 87 ARG A O 1
ATOM 656 N N . VAL A 1 88 ? 13.128 5.819 -8.535 1.00 79.31 88 VAL A N 1
ATOM 657 C CA . VAL A 1 88 ? 12.390 6.364 -7.389 1.00 79.31 88 VAL A CA 1
ATOM 658 C C . VAL A 1 88 ? 11.170 5.498 -7.089 1.00 79.31 88 VAL A C 1
ATOM 660 O O . VAL A 1 88 ? 10.979 5.107 -5.943 1.00 79.31 88 VAL A O 1
ATOM 663 N N . PHE A 1 89 ? 10.401 5.112 -8.110 1.00 82.50 89 PHE A N 1
ATOM 664 C CA . PHE A 1 89 ? 9.262 4.215 -7.926 1.00 82.50 89 PHE A CA 1
ATOM 665 C C . PHE A 1 89 ? 9.657 2.866 -7.300 1.00 82.50 89 PHE A C 1
ATOM 667 O O . PHE A 1 89 ? 9.049 2.453 -6.317 1.00 82.50 89 PHE A O 1
ATOM 674 N N . VAL A 1 90 ? 10.707 2.212 -7.805 1.00 82.12 90 VAL A N 1
ATOM 675 C CA . VAL A 1 90 ? 11.213 0.933 -7.270 1.00 82.12 90 VAL A CA 1
ATOM 676 C C . VAL A 1 90 ? 11.608 1.047 -5.793 1.00 82.12 90 VAL A C 1
ATOM 678 O O . VAL A 1 90 ? 11.208 0.205 -4.987 1.00 82.12 90 VAL A O 1
ATOM 681 N N . TYR A 1 91 ? 12.326 2.108 -5.410 1.00 83.12 91 TYR A N 1
ATOM 682 C CA . TYR A 1 91 ? 12.676 2.351 -4.006 1.00 83.12 91 TYR A CA 1
ATOM 683 C C . TYR A 1 91 ? 11.446 2.605 -3.134 1.00 83.12 91 TYR A C 1
ATOM 685 O O . TYR A 1 91 ? 11.382 2.103 -2.012 1.00 83.12 91 TYR A O 1
ATOM 693 N N . LEU A 1 92 ? 10.457 3.345 -3.639 1.00 85.44 92 LEU A N 1
ATOM 694 C CA . LEU A 1 92 ? 9.218 3.597 -2.907 1.00 85.44 92 LEU A CA 1
ATOM 695 C C . LEU A 1 92 ? 8.418 2.301 -2.685 1.00 85.44 92 LEU A C 1
ATOM 697 O O . LEU A 1 92 ? 7.975 2.044 -1.564 1.00 85.44 92 LEU A O 1
ATOM 701 N N . VAL A 1 93 ? 8.306 1.440 -3.704 1.00 85.00 93 VAL A N 1
ATOM 702 C CA . VAL A 1 93 ? 7.666 0.117 -3.586 1.00 85.00 93 VAL A CA 1
ATOM 703 C C . VAL A 1 93 ? 8.420 -0.767 -2.590 1.00 85.00 93 VAL A C 1
ATOM 705 O O . VAL A 1 93 ? 7.793 -1.389 -1.734 1.00 85.00 93 VAL A O 1
ATOM 708 N N . LEU A 1 94 ? 9.753 -0.799 -2.644 1.00 85.50 94 LEU A N 1
ATOM 709 C CA . LEU A 1 94 ? 10.561 -1.594 -1.718 1.00 85.50 94 LEU A CA 1
ATOM 710 C C . LEU A 1 94 ? 10.399 -1.112 -0.269 1.00 85.50 94 LEU A C 1
ATOM 712 O O . LEU A 1 94 ? 10.053 -1.891 0.618 1.00 85.50 94 LEU A O 1
ATOM 716 N N . ILE A 1 95 ? 10.647 0.174 -0.020 1.00 86.88 95 ILE A N 1
ATOM 717 C CA . ILE A 1 95 ? 10.695 0.727 1.337 1.00 86.88 95 ILE A CA 1
ATOM 718 C C . ILE A 1 95 ? 9.295 0.783 1.940 1.00 86.88 95 ILE A C 1
ATOM 720 O O . ILE A 1 95 ? 9.089 0.328 3.062 1.00 86.88 95 ILE A O 1
ATOM 724 N N . PHE A 1 96 ? 8.317 1.316 1.214 1.00 85.50 96 PHE A N 1
ATOM 725 C CA . PHE A 1 96 ? 6.988 1.555 1.771 1.00 85.50 96 PHE A CA 1
ATOM 726 C C . PHE A 1 96 ? 6.002 0.434 1.455 1.00 85.50 96 PHE A C 1
ATOM 728 O O . PHE A 1 96 ? 5.237 0.007 2.326 1.00 85.50 96 PHE A O 1
ATOM 735 N N . GLY A 1 97 ? 6.043 -0.077 0.226 1.00 83.44 97 GLY A N 1
ATOM 736 C CA . GLY A 1 97 ? 5.175 -1.169 -0.200 1.00 83.44 97 GLY A CA 1
ATOM 737 C C . GLY A 1 97 ? 5.511 -2.495 0.478 1.00 83.44 97 GLY A C 1
ATOM 738 O O . GLY A 1 97 ? 4.595 -3.220 0.847 1.00 83.44 97 GLY A O 1
ATOM 739 N N . ILE A 1 98 ? 6.796 -2.790 0.704 1.00 84.50 98 ILE A N 1
ATOM 740 C CA . ILE A 1 98 ? 7.230 -4.065 1.295 1.00 84.50 98 ILE A CA 1
ATOM 741 C C . ILE A 1 98 ? 7.704 -3.885 2.727 1.00 84.50 98 ILE A C 1
ATOM 743 O O . ILE A 1 98 ? 7.076 -4.430 3.629 1.00 84.50 98 ILE A O 1
ATOM 747 N N . ILE A 1 99 ? 8.777 -3.127 2.966 1.00 86.94 99 ILE A N 1
ATOM 748 C CA . ILE A 1 99 ? 9.421 -3.085 4.288 1.00 86.94 99 ILE A CA 1
ATOM 749 C C . ILE A 1 99 ? 8.483 -2.471 5.329 1.00 86.94 99 ILE A C 1
ATOM 751 O O . ILE A 1 99 ? 8.181 -3.118 6.329 1.00 86.94 99 ILE A O 1
ATOM 755 N N . ALA A 1 100 ? 7.979 -1.257 5.095 1.00 85.12 100 ALA A N 1
ATOM 756 C CA . ALA A 1 100 ? 7.089 -0.580 6.036 1.00 85.12 100 ALA A CA 1
ATOM 757 C C . ALA A 1 100 ? 5.768 -1.339 6.214 1.00 85.12 100 ALA A C 1
ATOM 759 O O . ALA A 1 100 ? 5.278 -1.443 7.335 1.00 85.12 100 ALA A O 1
ATOM 760 N N . SER A 1 101 ? 5.222 -1.913 5.136 1.00 82.88 101 SER A N 1
ATOM 761 C CA . SER A 1 101 ? 3.990 -2.707 5.202 1.00 82.88 101 SER A CA 1
ATOM 762 C C . SER A 1 101 ? 4.186 -4.019 5.972 1.00 82.88 101 SER A C 1
ATOM 764 O O . SER A 1 101 ? 3.364 -4.354 6.822 1.00 82.88 101 SER A O 1
ATOM 766 N N . ALA A 1 102 ? 5.295 -4.731 5.759 1.00 83.62 102 ALA A N 1
ATOM 767 C CA . ALA A 1 102 ? 5.645 -5.921 6.533 1.00 83.62 102 ALA A CA 1
ATOM 768 C C . ALA A 1 102 ? 5.906 -5.575 8.007 1.00 83.62 102 ALA A C 1
ATOM 770 O O . ALA A 1 102 ? 5.388 -6.250 8.896 1.00 83.62 102 ALA A O 1
ATOM 771 N N . LEU A 1 103 ? 6.631 -4.485 8.287 1.00 85.12 103 LEU A N 1
ATOM 772 C CA . LEU A 1 103 ? 6.836 -3.990 9.651 1.00 85.12 103 LEU A CA 1
ATOM 773 C C . LEU A 1 103 ? 5.511 -3.635 10.322 1.00 85.12 103 LEU A C 1
ATOM 775 O O . LEU A 1 103 ? 5.313 -3.971 11.488 1.00 85.12 103 LEU A O 1
ATOM 779 N N . ALA A 1 104 ? 4.598 -2.976 9.611 1.00 83.88 104 ALA A N 1
ATOM 780 C CA . ALA A 1 104 ? 3.281 -2.630 10.129 1.00 83.88 104 ALA A CA 1
ATOM 781 C C . ALA A 1 104 ? 2.466 -3.884 10.487 1.00 83.88 104 ALA A C 1
ATOM 783 O O . ALA A 1 104 ? 1.827 -3.904 11.540 1.00 83.88 104 ALA A O 1
ATOM 784 N N . LEU A 1 105 ? 2.546 -4.944 9.673 1.00 81.25 105 LEU A N 1
ATOM 785 C CA . LEU A 1 105 ? 1.904 -6.233 9.955 1.00 81.25 105 LEU A CA 1
ATOM 786 C C . LEU A 1 105 ? 2.525 -6.945 11.166 1.00 81.25 105 LEU A C 1
ATOM 788 O O . LEU A 1 105 ? 1.794 -7.383 12.052 1.00 81.25 105 LEU A O 1
ATOM 792 N N . ILE A 1 106 ? 3.857 -7.030 11.234 1.00 82.81 106 ILE A N 1
ATOM 793 C CA . ILE A 1 106 ? 4.572 -7.737 12.312 1.00 82.81 106 ILE A CA 1
ATOM 794 C C . ILE A 1 106 ? 4.387 -7.021 13.649 1.00 82.81 106 ILE A C 1
ATOM 796 O O . ILE A 1 106 ? 4.088 -7.638 14.667 1.00 82.81 106 ILE A O 1
ATOM 800 N N . THR A 1 107 ? 4.572 -5.703 13.659 1.00 81.69 107 THR A N 1
ATOM 801 C CA . THR A 1 107 ? 4.524 -4.916 14.897 1.00 81.69 107 THR A CA 1
ATOM 802 C C . THR A 1 107 ? 3.102 -4.622 15.357 1.00 81.69 107 THR A C 1
ATOM 804 O O . THR A 1 107 ? 2.920 -4.210 16.502 1.00 81.69 107 THR A O 1
ATOM 807 N N . ARG A 1 108 ? 2.109 -4.766 14.465 1.00 75.19 108 ARG A N 1
ATOM 808 C CA . ARG A 1 108 ? 0.709 -4.376 14.690 1.00 75.19 108 ARG A CA 1
ATOM 809 C C . ARG A 1 108 ? 0.567 -2.926 15.191 1.00 75.19 108 ARG A C 1
ATOM 811 O O . ARG A 1 108 ? -0.394 -2.576 15.874 1.00 75.19 108 ARG A O 1
ATOM 818 N N . ARG A 1 109 ? 1.534 -2.050 14.869 1.00 78.31 109 ARG A N 1
ATOM 819 C CA . ARG A 1 109 ? 1.566 -0.650 15.327 1.00 78.31 109 ARG A CA 1
ATOM 820 C C . ARG A 1 109 ? 0.875 0.272 14.332 1.00 78.31 109 ARG A C 1
ATOM 822 O O . ARG A 1 109 ? 1.287 0.404 13.184 1.00 78.31 109 ARG A O 1
ATOM 829 N N . TRP A 1 110 ? -0.096 1.034 14.823 1.00 73.81 110 TRP A N 1
ATOM 830 C CA . TRP A 1 110 ? -0.842 2.007 14.017 1.00 73.81 110 TRP A CA 1
ATOM 831 C C . TRP A 1 110 ? 0.020 3.123 13.407 1.00 73.81 110 TRP A C 1
ATOM 833 O O . TRP A 1 110 ? -0.261 3.579 12.306 1.00 73.81 110 TRP A O 1
ATOM 843 N N . VAL A 1 111 ? 1.098 3.539 14.080 1.00 78.62 111 VAL A N 1
ATOM 844 C CA . VAL A 1 111 ? 2.026 4.548 13.531 1.00 78.62 111 VAL A CA 1
ATOM 845 C C . VAL A 1 111 ? 2.707 4.034 12.256 1.00 78.62 111 VAL A C 1
ATOM 847 O O . VAL A 1 111 ? 2.873 4.782 11.298 1.00 78.62 111 VAL A O 1
ATOM 850 N N . LEU A 1 112 ? 3.045 2.741 12.200 1.00 78.88 112 LEU A N 1
ATOM 851 C CA . LEU A 1 112 ? 3.650 2.140 11.010 1.00 78.88 112 LEU A CA 1
ATOM 852 C C . LEU A 1 112 ? 2.638 1.985 9.867 1.00 78.88 112 LEU A C 1
ATOM 854 O O . LEU A 1 112 ? 3.015 2.149 8.711 1.00 78.88 112 LEU A O 1
ATOM 858 N N . ALA A 1 113 ? 1.354 1.772 10.177 1.00 81.25 113 ALA A N 1
ATOM 859 C CA . ALA A 1 113 ? 0.284 1.797 9.178 1.00 81.25 113 ALA A CA 1
ATOM 860 C C . ALA A 1 113 ? 0.151 3.176 8.503 1.00 81.25 113 ALA A C 1
ATOM 862 O O . ALA A 1 113 ? -0.045 3.246 7.293 1.00 81.25 113 ALA A O 1
ATOM 863 N N . TRP A 1 114 ? 0.325 4.271 9.253 1.00 84.25 114 TRP A N 1
ATOM 864 C CA . TRP A 1 114 ? 0.385 5.626 8.688 1.00 84.25 114 TRP A CA 1
ATOM 865 C C . TRP A 1 114 ? 1.586 5.832 7.767 1.00 84.25 114 TRP A C 1
ATOM 867 O O . TRP A 1 114 ? 1.444 6.407 6.692 1.00 84.25 114 TRP A O 1
ATOM 877 N N . ILE A 1 115 ? 2.764 5.345 8.159 1.00 86.38 115 ILE A N 1
ATOM 878 C CA . ILE A 1 115 ? 3.973 5.446 7.329 1.00 86.38 115 ILE A CA 1
ATOM 879 C C . ILE A 1 115 ? 3.797 4.646 6.031 1.00 86.38 115 ILE A C 1
ATOM 881 O O . ILE A 1 115 ? 4.098 5.152 4.949 1.00 86.38 115 ILE A O 1
ATOM 885 N N . ALA A 1 116 ? 3.262 3.426 6.124 1.00 86.38 116 ALA A N 1
ATOM 886 C CA . ALA A 1 116 ? 2.958 2.592 4.965 1.00 86.38 116 ALA A CA 1
ATOM 887 C C . ALA A 1 116 ? 1.890 3.233 4.059 1.00 86.38 116 ALA A C 1
ATOM 889 O O . ALA A 1 116 ? 2.021 3.202 2.833 1.00 86.38 116 ALA A O 1
ATOM 890 N N . LEU A 1 117 ? 0.874 3.883 4.640 1.00 87.50 117 LEU A N 1
ATOM 891 C CA . LEU A 1 117 ? -0.127 4.659 3.905 1.00 87.50 117 LEU A CA 1
ATOM 892 C C . LEU A 1 117 ? 0.500 5.830 3.142 1.00 87.50 117 LEU A C 1
ATOM 894 O O . LEU A 1 117 ? 0.349 5.920 1.927 1.00 87.50 117 LEU A O 1
ATOM 898 N N . CYS A 1 118 ? 1.222 6.715 3.832 1.00 90.19 118 CYS A N 1
ATOM 899 C CA . CYS A 1 118 ? 1.842 7.881 3.202 1.00 90.19 118 CYS A CA 1
ATOM 900 C C . CYS A 1 118 ? 2.803 7.453 2.088 1.00 90.19 118 CYS A C 1
ATOM 902 O O . CYS A 1 118 ? 2.768 7.993 0.983 1.00 90.19 118 CYS A O 1
ATOM 904 N N . GLY A 1 119 ? 3.616 6.432 2.350 1.00 86.00 119 GLY A N 1
ATOM 905 C CA . GLY A 1 119 ? 4.555 5.904 1.373 1.00 86.00 119 GLY A CA 1
ATOM 906 C C . GLY A 1 119 ? 3.885 5.273 0.150 1.00 86.00 119 GLY A C 1
ATOM 907 O O . GLY A 1 119 ? 4.306 5.523 -0.980 1.00 86.00 119 GLY A O 1
ATOM 908 N N . SER A 1 120 ? 2.805 4.510 0.340 1.00 85.31 120 SER A N 1
ATOM 909 C CA . SER A 1 120 ? 2.032 3.951 -0.780 1.00 85.31 120 SER A CA 1
ATOM 910 C C . SER A 1 120 ? 1.301 5.038 -1.576 1.00 85.31 120 SER A C 1
ATOM 912 O O . SER A 1 120 ? 1.342 4.999 -2.804 1.00 85.31 120 SER A O 1
ATOM 914 N N . MET A 1 121 ? 0.750 6.070 -0.925 1.00 88.06 121 MET A N 1
ATOM 915 C CA . MET A 1 121 ? 0.160 7.229 -1.613 1.00 88.06 121 MET A CA 1
ATOM 916 C C . MET A 1 121 ? 1.173 7.988 -2.473 1.00 88.06 121 MET A C 1
ATOM 918 O O . MET A 1 121 ? 0.835 8.361 -3.590 1.00 88.06 121 MET A O 1
ATOM 922 N N . VAL A 1 122 ? 2.408 8.188 -1.999 1.00 89.75 122 VAL A N 1
ATOM 923 C CA . VAL A 1 122 ? 3.480 8.843 -2.780 1.00 89.75 122 VAL A CA 1
ATOM 924 C C . VAL A 1 122 ? 3.987 7.945 -3.917 1.00 89.75 122 VAL A C 1
ATOM 926 O O . VAL A 1 122 ? 4.392 8.436 -4.972 1.00 89.75 122 VAL A O 1
ATOM 929 N N . SER A 1 123 ? 3.914 6.622 -3.750 1.00 87.56 123 SER A N 1
ATOM 930 C CA . SER A 1 123 ? 4.311 5.656 -4.784 1.00 87.56 123 SER A CA 1
ATOM 931 C C . SER A 1 123 ? 3.416 5.713 -6.025 1.00 87.56 123 SER A C 1
ATOM 933 O O . SER A 1 123 ? 3.903 5.494 -7.132 1.00 87.56 123 SER A O 1
ATOM 935 N N . VAL A 1 124 ? 2.126 6.031 -5.870 1.00 89.44 124 VAL A N 1
ATOM 936 C CA . VAL A 1 124 ? 1.166 6.106 -6.986 1.00 89.44 124 VAL A CA 1
ATOM 937 C C . VAL A 1 124 ? 1.557 7.160 -8.034 1.00 89.44 124 VAL A C 1
ATOM 939 O O . VAL A 1 124 ? 1.769 6.774 -9.186 1.00 89.44 124 VAL A O 1
ATOM 942 N N . PRO A 1 125 ? 1.708 8.462 -7.706 1.00 90.06 125 PRO A N 1
ATOM 943 C CA . PRO A 1 125 ? 2.118 9.458 -8.688 1.00 90.06 125 PRO A CA 1
ATOM 944 C C . PRO A 1 125 ? 3.521 9.176 -9.228 1.00 90.06 125 PRO A C 1
ATOM 946 O O . PRO A 1 125 ? 3.754 9.408 -10.407 1.00 90.06 125 PRO A O 1
ATOM 949 N N . ALA A 1 126 ? 4.438 8.610 -8.434 1.00 85.44 126 ALA A N 1
ATOM 950 C CA . ALA A 1 126 ? 5.752 8.199 -8.932 1.00 85.44 126 ALA A CA 1
ATOM 951 C C . ALA A 1 126 ? 5.654 7.094 -10.002 1.00 85.44 126 ALA A C 1
ATOM 953 O O . ALA A 1 126 ? 6.331 7.170 -11.027 1.00 85.44 126 ALA A O 1
ATOM 954 N N . GLY A 1 127 ? 4.784 6.098 -9.806 1.00 85.19 127 GLY A N 1
ATOM 955 C CA . GLY A 1 127 ? 4.544 5.032 -10.782 1.00 85.19 127 GLY A CA 1
ATOM 956 C C . GLY A 1 127 ? 3.835 5.534 -12.040 1.00 85.19 127 GLY A C 1
ATOM 957 O O . GLY A 1 127 ? 4.225 5.176 -13.152 1.00 85.19 127 GLY A O 1
ATOM 958 N N . VAL A 1 128 ? 2.864 6.441 -11.888 1.00 88.19 128 VAL A N 1
ATOM 959 C CA . VAL A 1 128 ? 2.227 7.127 -13.023 1.00 88.19 128 VAL A CA 1
ATOM 960 C C . VAL A 1 128 ? 3.253 7.973 -13.783 1.00 88.19 128 VAL A C 1
ATOM 962 O O . VAL A 1 128 ? 3.338 7.871 -15.001 1.00 88.19 128 VAL A O 1
ATOM 965 N N . LEU A 1 129 ? 4.101 8.746 -13.101 1.00 84.75 129 LEU A N 1
ATOM 966 C CA . LEU A 1 129 ? 5.161 9.529 -13.743 1.00 84.75 129 LEU A CA 1
ATOM 967 C C . LEU A 1 129 ? 6.185 8.642 -14.458 1.00 84.75 129 LEU A C 1
ATOM 969 O O . LEU A 1 129 ? 6.674 9.015 -15.525 1.00 84.75 129 LEU A O 1
ATOM 973 N N . ALA A 1 130 ? 6.507 7.472 -13.901 1.00 78.75 130 ALA A N 1
ATOM 974 C CA . ALA A 1 130 ? 7.397 6.504 -14.533 1.00 78.75 130 ALA A CA 1
ATOM 975 C C . ALA A 1 130 ? 6.776 5.920 -15.812 1.00 78.75 130 ALA A C 1
ATOM 977 O O . ALA A 1 130 ? 7.466 5.802 -16.826 1.00 78.75 130 ALA A O 1
ATOM 978 N N . TRP A 1 131 ? 5.471 5.633 -15.794 1.00 82.88 131 TRP A N 1
ATOM 979 C CA . TRP A 1 131 ? 4.711 5.265 -16.989 1.00 82.88 131 TRP A CA 1
ATOM 980 C C . TRP A 1 131 ? 4.762 6.394 -18.027 1.00 82.88 131 TRP A C 1
ATOM 982 O O . TRP A 1 131 ? 5.176 6.169 -19.169 1.00 82.88 131 TRP A O 1
ATOM 992 N N . TRP A 1 132 ? 4.363 7.609 -17.645 1.00 81.12 132 TRP A N 1
ATOM 993 C CA . TRP A 1 132 ? 4.287 8.768 -18.540 1.00 81.12 132 TRP A CA 1
ATOM 994 C C . TRP A 1 132 ? 5.635 9.090 -19.182 1.00 81.12 132 TRP A C 1
ATOM 996 O O . TRP A 1 132 ? 5.717 9.227 -20.399 1.00 81.12 132 TRP A O 1
ATOM 1006 N N . SER A 1 133 ? 6.712 9.097 -18.393 1.00 72.81 133 SER A N 1
ATOM 1007 C CA . SER A 1 133 ? 8.074 9.382 -18.869 1.00 72.81 133 SER A CA 1
ATOM 1008 C C . SER A 1 133 ? 8.542 8.417 -19.965 1.00 72.81 133 SER A C 1
ATOM 1010 O O . SER A 1 133 ? 9.433 8.756 -20.740 1.00 72.81 133 SER A O 1
ATOM 1012 N N . ARG A 1 134 ? 7.949 7.219 -20.053 1.00 70.81 134 ARG A N 1
ATOM 1013 C CA . ARG A 1 134 ? 8.231 6.232 -21.106 1.00 70.81 134 ARG A CA 1
ATOM 1014 C C . ARG A 1 134 ? 7.286 6.303 -22.302 1.00 70.81 134 ARG A C 1
ATOM 1016 O O . ARG A 1 134 ? 7.674 5.878 -23.381 1.00 70.81 134 ARG A O 1
ATOM 1023 N N . ASN A 1 135 ? 6.076 6.834 -22.125 1.00 72.75 135 ASN A N 1
ATOM 1024 C CA . ASN A 1 135 ? 5.069 6.913 -23.189 1.00 72.75 135 ASN A CA 1
ATOM 1025 C C . ASN A 1 135 ? 5.100 8.235 -23.961 1.00 72.75 135 ASN A C 1
ATOM 1027 O O . ASN A 1 135 ? 4.453 8.329 -24.998 1.00 72.75 135 ASN A O 1
ATOM 1031 N N . THR A 1 136 ? 5.859 9.234 -23.504 1.00 67.75 136 THR A N 1
ATOM 1032 C CA . THR A 1 136 ? 6.050 10.492 -24.236 1.00 67.75 136 THR A CA 1
ATOM 1033 C C . THR A 1 136 ? 7.107 10.324 -25.339 1.00 67.75 136 THR A C 1
ATOM 1035 O O . THR A 1 136 ? 8.296 10.173 -25.025 1.00 67.75 136 THR A O 1
ATOM 1038 N N . PRO A 1 137 ? 6.728 10.380 -26.632 1.00 54.41 137 PRO A N 1
ATOM 1039 C CA . PRO A 1 137 ? 7.678 10.312 -27.738 1.00 54.41 137 PRO A CA 1
ATOM 1040 C C . PRO A 1 137 ? 8.601 11.540 -27.705 1.00 54.41 137 PRO A C 1
ATOM 1042 O O . PRO A 1 137 ? 8.120 12.669 -27.671 1.00 54.41 137 PRO A O 1
ATOM 1045 N N . GLY A 1 138 ? 9.922 11.330 -27.692 1.00 53.75 138 GLY A N 1
ATOM 1046 C CA . GLY A 1 138 ? 10.928 12.403 -27.768 1.00 53.75 138 GLY A CA 1
ATOM 1047 C C . GLY A 1 138 ? 11.897 12.508 -26.584 1.00 53.75 138 GLY A C 1
ATOM 1048 O O . GLY A 1 138 ? 13.012 12.974 -26.781 1.00 53.75 138 GLY A O 1
ATOM 1049 N N . LEU A 1 139 ? 11.548 12.017 -25.385 1.00 53.88 139 LEU A N 1
ATOM 1050 C CA . LEU A 1 139 ? 12.462 12.049 -24.224 1.00 53.88 139 LEU A CA 1
ATOM 1051 C C . LEU A 1 139 ? 13.494 10.905 -24.225 1.00 53.88 139 LEU A C 1
ATOM 1053 O O . LEU A 1 139 ? 14.592 11.057 -23.697 1.00 53.88 139 LEU A O 1
ATOM 1057 N N . ASN A 1 140 ? 13.140 9.767 -24.834 1.00 51.75 140 ASN A N 1
ATOM 1058 C CA . ASN A 1 140 ? 13.932 8.528 -24.816 1.00 51.75 140 ASN A CA 1
ATOM 1059 C C . ASN A 1 140 ? 14.372 8.081 -26.221 1.00 51.75 140 ASN A C 1
ATOM 1061 O O . ASN A 1 140 ? 14.851 6.962 -26.390 1.00 51.75 140 ASN A O 1
ATOM 1065 N N . ALA A 1 141 ? 14.173 8.920 -27.243 1.00 54.56 141 ALA A N 1
ATOM 1066 C CA . ALA A 1 141 ? 14.587 8.606 -28.604 1.00 54.56 141 ALA A CA 1
ATOM 1067 C C . ALA A 1 141 ? 16.121 8.623 -28.669 1.00 54.56 141 ALA A C 1
ATOM 1069 O O . ALA A 1 141 ? 16.748 9.679 -28.613 1.00 54.56 141 ALA A O 1
ATOM 1070 N N . LEU A 1 142 ? 16.732 7.442 -28.739 1.00 54.66 142 LEU A N 1
ATOM 1071 C CA . LEU A 1 142 ? 18.163 7.317 -28.983 1.00 54.66 142 LEU A CA 1
ATOM 1072 C C . LEU A 1 142 ? 18.431 7.735 -30.430 1.00 54.66 142 LEU A C 1
ATOM 1074 O O . LEU A 1 1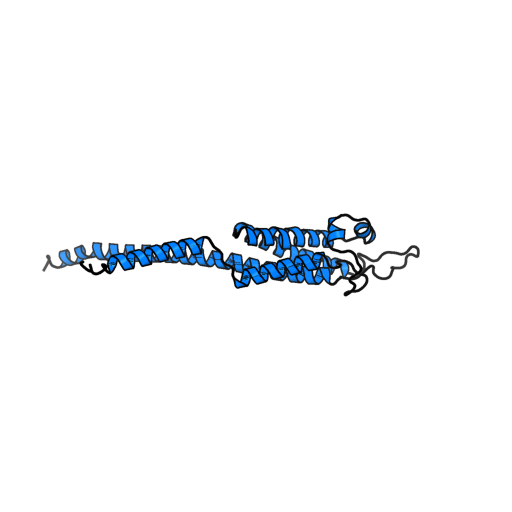42 ? 17.908 7.126 -31.359 1.00 54.66 142 LEU A O 1
ATOM 1078 N N . THR A 1 143 ? 19.233 8.775 -30.632 1.00 57.56 143 THR A N 1
ATOM 1079 C CA . THR A 1 143 ? 19.727 9.133 -31.963 1.00 57.56 143 THR A CA 1
ATOM 1080 C C . THR A 1 143 ? 20.833 8.157 -32.341 1.00 57.56 143 THR A C 1
ATOM 1082 O O . THR A 1 143 ? 21.799 7.992 -31.593 1.00 57.56 143 THR A O 1
ATOM 1085 N N . GLY A 1 144 ? 20.683 7.482 -33.477 1.00 61.00 144 GLY A N 1
ATOM 1086 C CA . GLY A 1 144 ? 21.718 6.593 -33.990 1.00 61.00 144 GLY A CA 1
ATOM 1087 C C . GLY A 1 144 ? 22.935 7.361 -34.493 1.00 61.00 144 GLY A C 1
ATOM 1088 O O . GLY A 1 144 ? 22.843 8.575 -34.692 1.00 61.00 144 GLY A O 1
ATOM 1089 N N . PRO A 1 145 ? 24.050 6.661 -34.772 1.00 58.44 145 PRO A N 1
ATOM 1090 C CA . 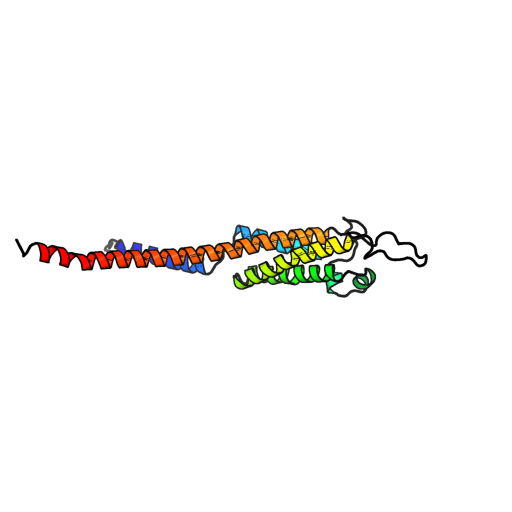PRO A 1 145 ? 25.217 7.250 -35.439 1.00 58.44 145 PRO A CA 1
ATOM 1091 C C . PRO A 1 145 ? 24.848 8.018 -36.724 1.00 58.44 145 PRO A C 1
ATOM 1093 O O . PRO A 1 145 ? 25.523 8.969 -37.099 1.00 58.44 145 PRO A O 1
ATOM 1096 N N . ASP A 1 146 ? 23.720 7.649 -37.334 1.00 66.12 146 ASP A N 1
ATOM 1097 C CA . ASP A 1 146 ? 23.208 8.161 -38.604 1.00 66.12 146 ASP A CA 1
ATOM 1098 C C . ASP A 1 146 ? 22.259 9.371 -38.447 1.00 66.12 146 ASP A C 1
ATOM 1100 O O . ASP A 1 146 ? 21.596 9.774 -39.404 1.00 66.12 146 ASP A O 1
ATOM 1104 N N . GLY A 1 147 ? 22.096 9.918 -37.234 1.00 62.75 147 GLY A N 1
ATOM 1105 C CA . GLY A 1 147 ? 21.199 11.053 -36.965 1.00 62.75 147 GLY A CA 1
ATOM 1106 C C . GLY A 1 147 ? 19.699 10.716 -36.991 1.00 62.75 147 GLY A C 1
ATOM 1107 O O . GLY A 1 147 ? 18.868 11.580 -36.716 1.00 62.75 147 GLY A O 1
ATOM 1108 N N . LYS A 1 148 ? 19.332 9.465 -37.299 1.00 63.31 148 LYS A N 1
ATOM 1109 C CA . LYS A 1 148 ? 17.945 8.985 -37.283 1.00 63.31 148 LYS A CA 1
ATOM 1110 C C . LYS A 1 148 ? 17.545 8.475 -35.892 1.00 63.31 148 LYS A C 1
ATOM 1112 O O . LYS A 1 148 ? 18.393 7.910 -35.196 1.00 63.31 148 LYS A O 1
ATOM 1117 N N . PRO A 1 149 ? 16.271 8.624 -35.482 1.00 58.66 149 PRO A N 1
ATOM 1118 C CA . PRO A 1 149 ? 15.772 7.986 -34.269 1.00 58.66 149 PRO A CA 1
ATOM 1119 C C . PRO A 1 149 ? 15.892 6.461 -34.403 1.00 58.66 149 PRO A C 1
ATOM 1121 O O . PRO A 1 149 ? 15.372 5.891 -35.365 1.00 58.66 149 PRO A O 1
ATOM 1124 N N . LEU A 1 150 ? 16.569 5.798 -33.461 1.00 59.28 150 LEU A N 1
ATOM 1125 C CA . LEU A 1 150 ? 16.476 4.344 -33.317 1.00 59.28 150 LEU A CA 1
ATOM 1126 C C . LEU A 1 150 ? 15.023 3.950 -32.998 1.00 59.28 150 LEU A C 1
ATOM 1128 O O . LEU A 1 150 ? 14.281 4.763 -32.430 1.00 59.28 150 LEU A O 1
ATOM 1132 N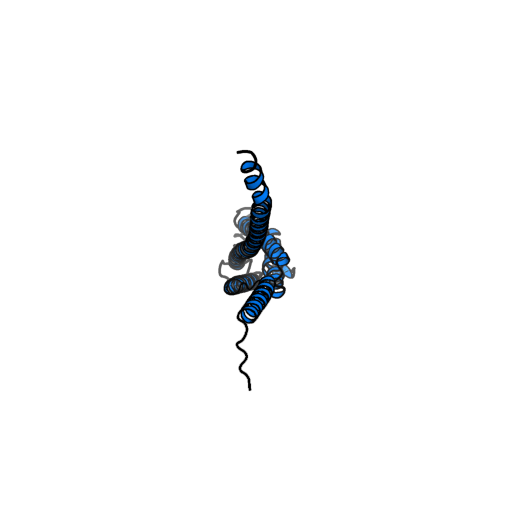 N . PRO A 1 151 ? 14.611 2.704 -33.311 1.00 56.62 151 PRO A N 1
ATOM 1133 C CA . PRO A 1 151 ? 13.371 2.153 -32.775 1.00 56.62 151 PRO A CA 1
ATOM 1134 C C . PRO A 1 151 ? 13.326 2.368 -31.251 1.00 56.62 151 PRO A C 1
ATOM 1136 O O . PRO A 1 151 ? 14.372 2.283 -30.600 1.00 56.62 151 PRO A O 1
ATOM 1139 N N . PRO A 1 152 ? 12.151 2.711 -30.690 1.00 57.78 152 PRO A N 1
ATOM 1140 C CA . PRO A 1 152 ? 12.035 3.125 -29.298 1.00 57.78 152 PRO A CA 1
ATOM 1141 C C . PRO A 1 152 ? 12.673 2.073 -28.378 1.00 57.78 152 PRO A C 1
ATOM 1143 O O . PRO A 1 152 ? 12.318 0.897 -28.485 1.00 57.78 152 PRO A O 1
ATOM 1146 N N . PRO A 1 153 ? 13.622 2.466 -27.509 1.00 56.34 153 PRO A N 1
ATOM 1147 C CA . PRO A 1 153 ? 14.270 1.532 -26.606 1.00 56.34 153 PRO A CA 1
ATOM 1148 C C . PRO A 1 153 ? 13.246 1.119 -25.551 1.00 56.34 153 PRO A C 1
ATOM 1150 O O . PRO A 1 153 ? 12.841 1.950 -24.748 1.00 56.34 153 PRO A O 1
ATOM 1153 N N . ASP A 1 154 ? 12.814 -0.137 -25.618 1.00 61.78 154 ASP A N 1
ATOM 1154 C CA . ASP A 1 154 ? 12.057 -0.907 -24.625 1.00 61.78 154 ASP A CA 1
ATOM 1155 C C . ASP A 1 154 ? 10.835 -0.222 -23.961 1.00 61.78 154 ASP A C 1
ATOM 1157 O O . ASP A 1 154 ? 10.913 0.761 -23.223 1.00 61.78 154 ASP A O 1
ATOM 1161 N N . GLY A 1 155 ? 9.651 -0.801 -24.186 1.00 62.94 155 GLY A N 1
ATOM 1162 C CA . GLY A 1 155 ? 8.377 -0.297 -23.663 1.00 62.94 155 GLY A CA 1
ATOM 1163 C C . GLY A 1 155 ? 8.178 -0.478 -22.149 1.00 62.94 155 GLY A C 1
ATOM 1164 O O . GLY A 1 155 ? 9.002 -1.035 -21.421 1.00 62.94 155 GLY A O 1
ATOM 1165 N N . VAL A 1 156 ? 7.028 -0.010 -21.645 1.00 69.12 156 VAL A N 1
ATOM 1166 C CA . VAL A 1 156 ? 6.596 -0.286 -20.263 1.00 69.12 156 VAL A CA 1
ATOM 1167 C C . VAL A 1 156 ? 6.401 -1.793 -20.084 1.00 69.12 156 VAL A C 1
ATOM 1169 O O . VAL A 1 156 ? 5.584 -2.400 -20.770 1.00 69.12 156 VAL A O 1
ATOM 1172 N N . ALA A 1 157 ? 7.135 -2.385 -19.141 1.00 71.75 157 ALA A N 1
ATOM 1173 C CA . ALA A 1 157 ? 7.023 -3.798 -18.811 1.00 71.75 157 ALA A CA 1
ATOM 1174 C C . ALA A 1 157 ? 5.942 -4.055 -17.751 1.00 71.75 157 ALA A C 1
ATOM 1176 O O . ALA A 1 157 ? 5.646 -3.200 -16.906 1.00 71.75 157 ALA A O 1
ATOM 1177 N N . ILE A 1 158 ? 5.389 -5.268 -17.763 1.00 77.75 158 ILE A N 1
ATOM 1178 C CA . ILE A 1 158 ? 4.301 -5.686 -16.873 1.00 77.75 158 ILE A CA 1
ATOM 1179 C C . ILE A 1 158 ? 4.646 -5.562 -15.378 1.00 77.75 158 ILE A C 1
ATOM 1181 O O . ILE A 1 158 ? 3.756 -5.279 -14.574 1.00 77.75 158 ILE A O 1
ATOM 1185 N N . GLY A 1 159 ? 5.928 -5.667 -14.999 1.00 78.19 159 GLY A N 1
ATOM 1186 C CA . GLY A 1 159 ? 6.381 -5.475 -13.619 1.00 78.19 159 GLY A CA 1
ATOM 1187 C C . GLY A 1 159 ? 6.007 -4.102 -13.053 1.00 78.19 159 GLY A C 1
ATOM 1188 O O . GLY A 1 159 ? 5.537 -4.023 -11.918 1.00 78.19 159 GLY A O 1
ATOM 1189 N N . LEU A 1 160 ? 6.104 -3.037 -13.857 1.00 81.62 160 LEU A N 1
ATOM 1190 C CA . LEU A 1 160 ? 5.751 -1.675 -13.438 1.00 81.62 160 LEU A CA 1
ATOM 1191 C C . LEU A 1 160 ? 4.238 -1.511 -13.243 1.00 81.62 160 LEU A C 1
ATOM 1193 O O . LEU A 1 160 ? 3.805 -0.885 -12.277 1.00 81.62 160 LEU A O 1
ATOM 1197 N N . VAL A 1 161 ? 3.434 -2.109 -14.124 1.00 84.81 161 VAL A N 1
ATOM 1198 C CA . VAL A 1 161 ? 1.966 -2.063 -14.040 1.00 84.81 161 VAL A CA 1
ATOM 1199 C C . VAL A 1 161 ? 1.472 -2.827 -12.813 1.00 84.81 161 VAL A C 1
ATOM 1201 O O . VAL A 1 161 ? 0.678 -2.293 -12.040 1.00 84.81 161 VAL A O 1
ATOM 1204 N N . ILE A 1 162 ? 1.979 -4.044 -12.589 1.00 86.12 162 ILE A N 1
ATOM 1205 C CA . ILE A 1 162 ? 1.635 -4.842 -11.403 1.00 86.12 162 ILE A CA 1
ATOM 1206 C C . ILE A 1 162 ? 2.065 -4.105 -10.132 1.00 86.12 162 ILE A C 1
ATOM 1208 O O . ILE A 1 162 ? 1.295 -4.043 -9.175 1.00 86.12 162 ILE A O 1
ATOM 1212 N N . GLY A 1 163 ? 3.252 -3.494 -10.133 1.00 85.12 163 GLY A N 1
ATOM 1213 C CA . GLY A 1 163 ? 3.742 -2.703 -9.006 1.00 85.12 163 GLY A CA 1
ATOM 1214 C C . GLY A 1 163 ? 2.841 -1.509 -8.708 1.00 85.12 163 GLY A C 1
ATOM 1215 O O . GLY A 1 163 ? 2.514 -1.265 -7.548 1.00 85.12 163 GLY A O 1
ATOM 1216 N N . LEU A 1 164 ? 2.388 -0.798 -9.747 1.00 89.94 164 LEU A N 1
ATOM 1217 C CA . LEU A 1 164 ? 1.475 0.336 -9.612 1.00 89.94 164 LEU A CA 1
ATOM 1218 C C . LEU A 1 164 ? 0.127 -0.100 -9.024 1.00 89.94 164 LEU A C 1
ATOM 1220 O O . LEU A 1 164 ? -0.363 0.514 -8.078 1.00 89.94 164 LEU A O 1
ATOM 1224 N N . ILE A 1 165 ? -0.450 -1.187 -9.540 1.00 91.38 165 ILE A N 1
ATOM 1225 C CA . ILE A 1 165 ? -1.699 -1.751 -9.010 1.00 91.38 165 ILE A CA 1
ATOM 1226 C C . ILE A 1 165 ? -1.511 -2.161 -7.545 1.00 91.38 165 ILE A C 1
ATOM 1228 O O . ILE A 1 165 ? -2.346 -1.830 -6.703 1.00 91.38 165 ILE A O 1
ATOM 1232 N N . ALA A 1 166 ? -0.398 -2.820 -7.214 1.00 89.62 166 ALA A N 1
ATOM 1233 C CA . ALA A 1 166 ? -0.106 -3.250 -5.852 1.00 89.62 166 ALA A CA 1
ATOM 1234 C C . ALA A 1 166 ? -0.037 -2.068 -4.874 1.00 89.62 166 ALA A C 1
ATOM 1236 O O . ALA A 1 166 ? -0.653 -2.129 -3.808 1.00 89.62 166 ALA A O 1
ATOM 1237 N N . VAL A 1 167 ? 0.640 -0.966 -5.229 1.00 89.19 167 VAL A N 1
ATOM 1238 C CA . VAL A 1 167 ? 0.707 0.213 -4.343 1.00 89.19 167 VAL A CA 1
ATOM 1239 C C . VAL A 1 167 ? -0.627 0.943 -4.215 1.00 89.19 167 VAL A C 1
ATOM 1241 O O . VAL A 1 167 ? -0.925 1.438 -3.131 1.00 89.19 167 VAL A O 1
ATOM 1244 N N . VAL A 1 168 ? -1.467 0.958 -5.256 1.00 91.62 168 VAL A N 1
ATOM 1245 C CA . VAL A 1 168 ? -2.841 1.486 -5.165 1.00 91.62 168 VAL A CA 1
ATOM 1246 C C . VAL A 1 168 ? -3.675 0.648 -4.193 1.00 91.62 168 VAL A C 1
ATOM 1248 O O . VAL A 1 168 ? -4.354 1.195 -3.320 1.00 91.62 168 VAL A O 1
ATOM 1251 N N . VAL A 1 169 ? -3.591 -0.681 -4.297 1.00 90.62 169 VAL A N 1
ATOM 1252 C CA . VAL A 1 169 ? -4.284 -1.605 -3.388 1.00 90.62 169 VAL A CA 1
ATOM 1253 C C . VAL A 1 169 ? -3.789 -1.420 -1.953 1.00 90.62 169 VAL A C 1
ATOM 1255 O O . VAL A 1 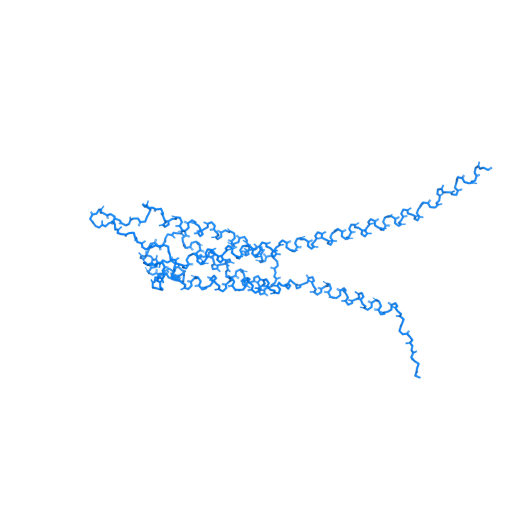169 ? -4.615 -1.328 -1.042 1.00 90.62 169 VAL A O 1
ATOM 1258 N N . LEU A 1 170 ? -2.475 -1.315 -1.740 1.00 86.19 170 LEU A N 1
ATOM 1259 C CA . LEU A 1 170 ? -1.889 -1.052 -0.423 1.00 86.19 170 LEU A CA 1
ATOM 1260 C C . LEU A 1 170 ? -2.371 0.283 0.151 1.00 86.19 170 LEU A C 1
ATOM 1262 O O . LEU A 1 170 ? -2.812 0.311 1.299 1.00 86.19 170 LEU A O 1
ATOM 1266 N N . ALA A 1 171 ? -2.365 1.359 -0.640 1.00 89.50 171 ALA A N 1
ATOM 1267 C CA . ALA A 1 171 ? -2.839 2.671 -0.204 1.00 89.50 171 ALA A CA 1
ATOM 1268 C C . ALA A 1 171 ? -4.303 2.618 0.252 1.00 89.50 171 ALA A C 1
ATOM 1270 O O . ALA A 1 171 ? -4.633 3.098 1.338 1.00 89.50 171 ALA A O 1
ATOM 1271 N N . PHE A 1 172 ? -5.176 1.966 -0.521 1.00 89.62 172 PHE A N 1
ATOM 1272 C CA . PHE A 1 172 ? -6.584 1.808 -0.154 1.00 89.62 172 PHE A CA 1
ATOM 1273 C C . PHE A 1 172 ? -6.766 1.017 1.151 1.00 89.62 172 PHE A C 1
ATOM 1275 O O . PHE A 1 172 ? -7.516 1.431 2.040 1.00 89.62 172 PHE A O 1
ATOM 1282 N N . HIS A 1 173 ? -6.068 -0.113 1.294 1.00 86.75 173 HIS A N 1
ATOM 1283 C CA . HIS A 1 173 ? -6.196 -0.957 2.482 1.00 86.75 173 HIS A CA 1
ATOM 1284 C C . HIS A 1 173 ? -5.637 -0.273 3.729 1.00 86.75 173 HIS A C 1
ATOM 1286 O O . HIS A 1 173 ? -6.286 -0.306 4.777 1.00 86.75 173 HIS A O 1
ATOM 1292 N N . TRP A 1 174 ? -4.493 0.406 3.622 1.00 85.12 174 TRP A N 1
ATOM 1293 C CA . TRP A 1 174 ? -3.926 1.156 4.737 1.00 85.12 174 TRP A CA 1
ATOM 1294 C C . TRP A 1 174 ? -4.787 2.361 5.121 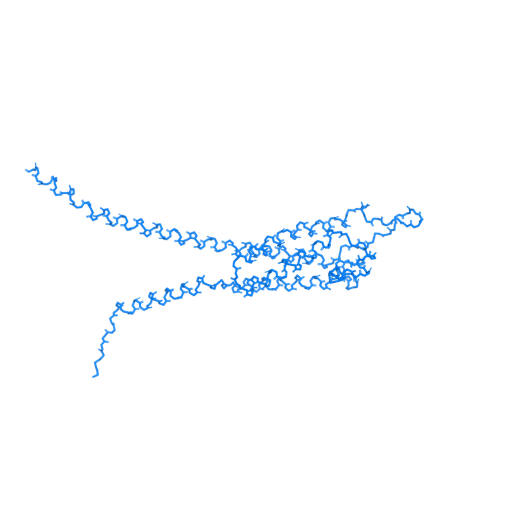1.00 85.12 174 TRP A C 1
ATOM 1296 O O . TRP A 1 174 ? -5.016 2.572 6.312 1.00 85.12 174 TRP A O 1
ATOM 1306 N N . ALA A 1 175 ? -5.363 3.084 4.155 1.00 86.44 175 ALA A N 1
ATOM 1307 C CA . ALA A 1 175 ? -6.301 4.174 4.428 1.00 86.44 175 ALA A CA 1
ATOM 1308 C C . ALA A 1 175 ? -7.510 3.676 5.229 1.00 86.44 175 ALA A C 1
ATOM 1310 O O . ALA A 1 175 ? -7.884 4.266 6.245 1.00 86.44 175 ALA A O 1
ATOM 1311 N N . ARG A 1 176 ? -8.083 2.535 4.827 1.00 81.69 176 ARG A N 1
ATOM 1312 C CA . ARG A 1 176 ? -9.217 1.927 5.531 1.00 81.69 176 ARG A CA 1
ATOM 1313 C C . ARG A 1 176 ? -8.846 1.464 6.944 1.00 81.69 176 ARG A C 1
ATOM 1315 O O . ARG A 1 176 ? -9.635 1.656 7.870 1.00 81.69 176 ARG A O 1
ATOM 1322 N N . VAL A 1 177 ? -7.662 0.872 7.120 1.00 78.75 177 VAL A N 1
ATOM 1323 C CA . VAL A 1 177 ? -7.146 0.456 8.438 1.00 78.75 177 VAL A CA 1
ATOM 1324 C C . VAL A 1 177 ? -7.002 1.665 9.357 1.00 78.75 177 VAL A C 1
ATOM 1326 O O . VAL A 1 177 ? -7.524 1.653 10.473 1.00 78.75 177 VAL A O 1
ATOM 1329 N N . VAL A 1 178 ? -6.368 2.731 8.874 1.00 81.44 178 VAL A N 1
ATOM 1330 C CA . VAL A 1 178 ? -6.175 3.969 9.635 1.00 81.44 178 VAL A CA 1
ATOM 1331 C C . VAL A 1 178 ? -7.519 4.579 10.041 1.00 81.44 178 VAL A C 1
ATOM 1333 O O . VAL A 1 178 ? -7.703 4.914 11.213 1.00 81.44 178 VAL A O 1
ATOM 1336 N N . TRP A 1 179 ? -8.478 4.645 9.112 1.00 80.75 179 TRP A N 1
ATOM 1337 C CA . TRP A 1 179 ? -9.792 5.241 9.365 1.00 80.75 179 TRP A CA 1
ATOM 1338 C C . TRP A 1 179 ? -10.621 4.469 10.396 1.00 80.75 179 TRP A C 1
ATOM 1340 O O . TRP A 1 179 ? -11.303 5.073 11.223 1.00 80.75 179 TRP A O 1
ATOM 1350 N N . SER A 1 180 ? -10.530 3.135 10.400 1.00 73.50 180 SER A N 1
ATOM 1351 C CA . SER A 1 180 ? -11.279 2.303 11.352 1.00 73.50 180 SER A CA 1
ATOM 1352 C C . SER A 1 180 ? -10.919 2.590 12.814 1.00 73.50 180 SER A C 1
ATOM 1354 O O . SER A 1 180 ? -11.796 2.593 13.673 1.00 73.50 180 SER A O 1
ATOM 1356 N N . ARG A 1 181 ? -9.652 2.915 13.101 1.00 68.56 181 ARG A N 1
ATOM 1357 C CA . ARG A 1 181 ? -9.214 3.254 14.460 1.00 68.56 181 ARG A CA 1
ATOM 1358 C C . ARG A 1 181 ? -9.725 4.623 14.911 1.00 68.56 181 ARG A C 1
ATOM 1360 O O . ARG A 1 181 ? -10.136 4.759 16.060 1.00 68.56 181 ARG A O 1
ATOM 1367 N N . ASN A 1 182 ? -9.730 5.607 14.008 1.00 72.44 182 ASN A N 1
ATOM 1368 C CA . ASN A 1 182 ? -10.224 6.956 14.304 1.00 72.44 182 ASN A CA 1
ATOM 1369 C C . ASN A 1 182 ? -11.708 6.925 14.707 1.00 72.44 182 ASN A C 1
ATOM 1371 O O . ASN A 1 182 ? -12.107 7.597 15.653 1.00 72.44 182 ASN A O 1
ATOM 1375 N N . ALA A 1 183 ? -12.513 6.080 14.052 1.00 73.44 183 ALA A N 1
ATOM 1376 C CA . ALA A 1 183 ? -13.921 5.900 14.401 1.00 73.44 183 ALA A CA 1
ATOM 1377 C C . ALA A 1 183 ? -14.118 5.332 15.822 1.00 73.44 183 ALA A C 1
ATOM 1379 O O . ALA A 1 183 ? -14.992 5.796 16.549 1.00 73.44 183 ALA A O 1
ATOM 1380 N N . HIS A 1 184 ? -13.284 4.382 16.260 1.00 67.38 184 HIS A N 1
ATOM 1381 C CA . HIS A 1 184 ? -13.370 3.826 17.617 1.00 67.38 184 HIS A CA 1
ATOM 1382 C C . HIS A 1 184 ? -13.043 4.848 18.712 1.00 67.38 184 HIS A C 1
ATOM 1384 O O . HIS A 1 184 ? -13.696 4.848 19.754 1.00 67.38 184 HIS A O 1
ATOM 1390 N N . GLN A 1 185 ? -12.067 5.733 18.485 1.00 73.81 185 GLN A N 1
ATOM 1391 C CA . GLN A 1 185 ? -11.748 6.797 19.443 1.00 73.81 185 GLN A CA 1
ATOM 1392 C C . GLN A 1 185 ? -12.929 7.758 19.627 1.00 73.81 185 GLN A C 1
ATOM 1394 O O . GLN A 1 185 ? -13.283 8.072 20.761 1.00 73.81 185 GLN A O 1
ATOM 1399 N N . LEU A 1 186 ? -13.599 8.131 18.532 1.00 75.44 186 LEU A N 1
ATOM 1400 C CA . LEU A 1 186 ? -14.790 8.987 18.568 1.00 75.44 186 LEU A CA 1
ATOM 1401 C C . LEU A 1 186 ? -15.965 8.337 19.312 1.00 75.44 186 LEU A C 1
ATOM 1403 O O . LEU A 1 186 ? -16.666 9.009 20.065 1.00 75.44 186 LEU A O 1
ATOM 1407 N N . VAL A 1 187 ? -16.175 7.027 19.141 1.00 75.62 187 VAL A N 1
ATOM 1408 C CA . VAL A 1 187 ? -17.235 6.297 19.859 1.00 75.62 187 VAL A CA 1
ATOM 1409 C C . VAL A 1 187 ? -16.964 6.273 21.365 1.00 75.62 187 VAL A C 1
ATOM 1411 O O . VAL A 1 187 ? -17.876 6.535 22.147 1.00 75.62 187 VAL A O 1
ATOM 1414 N N . LEU A 1 188 ? -15.717 6.027 21.780 1.00 79.38 188 LEU A N 1
ATOM 1415 C CA . LEU A 1 188 ? -15.339 6.041 23.198 1.00 79.38 188 LEU A CA 1
ATOM 1416 C C . LEU A 1 188 ? -15.468 7.439 23.823 1.00 79.38 188 LEU A C 1
ATOM 1418 O O . LEU A 1 188 ? -15.895 7.562 24.971 1.00 79.38 188 LEU A O 1
ATOM 1422 N N . GLU A 1 189 ? -15.128 8.500 23.087 1.00 83.56 189 GLU A N 1
ATOM 1423 C CA . GLU A 1 189 ? -15.337 9.879 23.547 1.00 83.56 189 GLU A CA 1
ATOM 1424 C C . GLU A 1 189 ? -16.823 10.220 23.693 1.00 83.56 189 GLU A C 1
ATOM 1426 O O . GLU A 1 189 ? -17.214 10.796 24.711 1.00 83.56 189 GLU A O 1
ATOM 1431 N N . ASN A 1 190 ? -17.662 9.821 22.733 1.00 84.31 190 ASN A N 1
ATOM 1432 C CA . ASN A 1 190 ? -19.109 10.027 22.815 1.00 84.31 190 ASN A CA 1
ATOM 1433 C C . ASN A 1 190 ? -19.728 9.273 23.997 1.00 84.31 190 ASN A C 1
ATOM 1435 O O . ASN A 1 190 ? -20.512 9.857 24.740 1.00 84.31 190 ASN A O 1
ATOM 1439 N N . GLN A 1 191 ? -19.313 8.029 24.251 1.00 86.31 191 GLN A N 1
ATOM 1440 C CA . GLN A 1 191 ? -19.783 7.273 25.416 1.00 86.31 191 GLN A CA 1
ATOM 1441 C C . GLN A 1 191 ? -19.425 7.955 26.743 1.00 86.31 191 GLN A C 1
ATOM 1443 O O . GLN A 1 191 ? -20.258 8.009 27.648 1.00 86.31 191 GLN A O 1
ATOM 1448 N N . ARG A 1 192 ? -18.214 8.520 26.863 1.00 86.19 192 ARG A N 1
ATOM 1449 C CA . ARG A 1 192 ? -17.813 9.287 28.057 1.00 86.19 192 ARG A CA 1
ATOM 1450 C C . ARG A 1 192 ? -18.660 10.544 28.238 1.00 86.19 192 ARG A C 1
ATOM 1452 O O . ARG A 1 192 ? -19.045 10.848 29.363 1.00 86.19 192 ARG A O 1
ATOM 1459 N N . ARG A 1 193 ? -18.977 11.247 27.145 1.00 87.19 193 ARG A N 1
ATOM 1460 C CA . ARG A 1 193 ? -19.853 12.430 27.172 1.00 87.19 193 ARG A CA 1
ATOM 1461 C C . ARG A 1 193 ? -21.274 12.075 27.604 1.00 87.19 193 ARG A C 1
ATOM 1463 O O . ARG A 1 193 ? -21.829 12.754 28.457 1.00 87.19 193 ARG A O 1
ATOM 1470 N N . GLU A 1 194 ? -21.841 10.994 27.077 1.00 90.25 194 GLU A N 1
ATOM 1471 C CA . GLU A 1 194 ? -23.178 10.529 27.470 1.00 90.25 194 GLU A CA 1
ATOM 1472 C C . GLU A 1 194 ? -23.234 10.027 28.919 1.00 90.25 194 GLU A C 1
ATOM 1474 O O . GLU A 1 194 ? -24.257 10.175 29.586 1.00 90.25 194 GLU A O 1
ATOM 1479 N N . ALA A 1 195 ? -22.168 9.396 29.418 1.00 88.06 195 ALA A N 1
ATOM 1480 C CA . ALA A 1 195 ? -22.081 8.989 30.820 1.00 88.06 195 ALA A CA 1
ATOM 1481 C C . ALA A 1 195 ? -22.041 10.209 31.755 1.00 88.06 195 ALA A C 1
ATOM 1483 O O . ALA A 1 195 ? -22.818 10.257 32.706 1.00 88.06 195 ALA A O 1
ATOM 1484 N N . ALA A 1 196 ? -21.226 11.220 31.433 1.00 88.38 196 ALA A N 1
ATOM 1485 C CA . ALA A 1 196 ? -21.172 12.475 32.184 1.00 88.38 196 ALA A CA 1
ATOM 1486 C C . ALA A 1 196 ? -22.521 13.219 32.162 1.00 88.38 196 ALA A C 1
ATOM 1488 O O . ALA A 1 196 ? -23.008 13.630 33.210 1.00 88.38 196 ALA A O 1
ATOM 1489 N N . ALA A 1 197 ? -23.182 13.300 31.000 1.00 89.62 197 ALA A N 1
ATOM 1490 C CA . ALA A 1 197 ? -24.508 13.912 30.883 1.00 89.62 197 ALA A CA 1
ATOM 1491 C C . ALA A 1 197 ? -25.566 13.187 31.739 1.00 89.62 197 ALA A C 1
ATOM 1493 O O . ALA A 1 197 ? -26.377 13.827 32.407 1.00 89.62 197 ALA A O 1
ATOM 1494 N N . ARG A 1 198 ? -25.532 11.846 31.781 1.00 88.06 198 ARG A N 1
ATOM 1495 C CA . ARG A 1 198 ? -26.423 11.045 32.641 1.00 88.06 198 ARG A CA 1
ATOM 1496 C C . ARG A 1 198 ? -26.167 11.272 34.132 1.00 88.06 198 ARG A C 1
ATOM 1498 O O . ARG A 1 198 ? -27.119 11.290 34.914 1.00 88.06 198 ARG A O 1
ATOM 1505 N N . GLU A 1 199 ? -24.910 11.432 34.539 1.00 86.50 199 GLU A N 1
ATOM 1506 C CA . GLU A 1 199 ? -24.564 11.762 35.926 1.00 86.50 199 GLU A CA 1
ATOM 1507 C C . GLU A 1 199 ? -25.026 13.173 36.307 1.00 86.50 199 GLU A C 1
ATOM 1509 O O . GLU A 1 199 ? -25.628 13.339 37.368 1.00 86.50 199 GLU A O 1
ATOM 1514 N N . GLU A 1 200 ? -24.843 14.163 35.429 1.00 86.56 200 GLU A N 1
ATOM 1515 C CA . GLU A 1 200 ? -25.329 15.534 35.632 1.00 86.56 200 GLU A CA 1
ATOM 1516 C C . GLU A 1 200 ? -26.858 15.592 35.766 1.00 86.56 200 GLU A C 1
ATOM 1518 O O . GLU A 1 200 ? -27.373 16.241 36.680 1.00 86.56 200 GLU A O 1
ATOM 1523 N N . GLU A 1 201 ? -27.605 14.873 34.921 1.00 87.88 201 GLU A N 1
ATOM 1524 C CA . GLU A 1 201 ? -29.066 14.768 35.041 1.00 87.88 201 GLU A CA 1
ATOM 1525 C C . GLU A 1 201 ? -29.491 14.135 36.370 1.00 87.88 201 GLU A C 1
ATOM 1527 O O . GLU A 1 201 ? -30.447 14.592 37.008 1.00 87.88 201 GLU A O 1
ATOM 1532 N N . ARG A 1 202 ? -28.775 13.095 36.813 1.00 86.25 202 ARG A N 1
ATOM 1533 C CA . ARG A 1 202 ? -29.035 12.434 38.094 1.00 86.25 202 ARG A CA 1
ATOM 1534 C C . ARG A 1 202 ? -28.758 13.370 39.269 1.00 86.25 202 ARG A C 1
ATOM 1536 O O . ARG A 1 202 ? -29.584 13.437 40.176 1.00 86.25 202 ARG A O 1
ATOM 1543 N N . MET A 1 203 ? -27.649 14.113 39.241 1.00 84.56 203 MET A N 1
ATOM 1544 C CA . MET A 1 203 ? -27.330 15.126 40.254 1.00 84.56 203 MET A CA 1
ATOM 1545 C C . MET A 1 203 ? -28.376 16.242 40.268 1.00 84.56 203 MET A C 1
ATOM 1547 O O . MET A 1 203 ? -28.871 16.600 41.332 1.00 84.56 203 MET A O 1
ATOM 1551 N N . ARG A 1 204 ? -28.791 16.739 39.096 1.00 83.69 204 ARG A N 1
ATOM 1552 C CA . ARG A 1 204 ? -29.821 17.779 38.985 1.00 83.69 204 ARG A CA 1
ATOM 1553 C C . ARG A 1 204 ? -31.150 17.340 39.601 1.00 83.69 204 ARG A C 1
ATOM 1555 O O . ARG A 1 204 ? -31.734 18.109 40.355 1.00 83.69 204 ARG A O 1
ATOM 1562 N N . ARG A 1 205 ? -31.596 16.104 39.343 1.00 83.44 205 ARG A N 1
ATOM 1563 C CA . ARG A 1 205 ? -32.817 15.545 39.959 1.00 83.44 205 ARG A CA 1
ATOM 1564 C C . ARG A 1 205 ? -32.727 15.422 41.481 1.00 83.44 205 ARG A C 1
ATOM 1566 O O . ARG A 1 205 ? -33.750 15.541 42.140 1.00 83.44 205 ARG A O 1
ATOM 1573 N N . LEU A 1 206 ? -31.539 15.167 42.031 1.00 84.12 206 LEU A N 1
ATOM 1574 C CA . LEU A 1 206 ? -31.325 15.085 43.481 1.00 84.12 206 LEU A CA 1
ATOM 1575 C C . LEU A 1 206 ? -31.296 16.464 44.156 1.00 84.12 206 LEU A C 1
ATOM 1577 O O . LEU A 1 206 ? -31.620 16.553 45.335 1.00 84.12 206 LEU A O 1
ATOM 1581 N N . THR A 1 207 ? -30.937 17.522 43.425 1.00 82.88 207 THR A N 1
ATOM 1582 C CA . THR A 1 207 ? -30.907 18.905 43.934 1.00 82.88 207 THR A CA 1
ATOM 1583 C C . THR A 1 207 ? -32.260 19.627 43.807 1.00 82.88 207 THR A C 1
ATOM 1585 O O . THR A 1 207 ? -32.533 20.544 44.576 1.00 82.88 207 THR A O 1
ATOM 1588 N N . ASP A 1 208 ? -33.149 19.187 42.907 1.00 74.81 208 ASP A N 1
ATOM 1589 C CA . ASP A 1 208 ? -34.485 19.781 42.689 1.00 74.81 208 ASP A CA 1
ATOM 1590 C C . ASP A 1 208 ? -35.598 19.505 43.747 1.00 74.81 208 ASP A C 1
ATOM 1592 O O . ASP A 1 208 ? -36.609 20.209 43.711 1.00 74.81 208 ASP A O 1
ATOM 1596 N N . PRO A 1 209 ? -35.506 18.567 44.722 1.00 66.81 209 PRO A N 1
ATOM 1597 C CA . PRO A 1 209 ? -36.614 18.332 45.652 1.00 66.81 209 PRO A CA 1
ATOM 1598 C C . PRO A 1 209 ? -36.819 19.469 46.668 1.00 66.81 209 PRO A C 1
ATOM 1600 O O . PRO A 1 209 ? -37.904 19.581 47.225 1.00 66.81 209 PRO A O 1
ATOM 1603 N N . ILE A 1 210 ? -35.845 20.366 46.861 1.00 56.19 210 ILE A N 1
ATOM 1604 C CA . ILE A 1 210 ? -35.958 21.477 47.829 1.00 56.19 210 ILE A CA 1
ATOM 1605 C C . ILE A 1 210 ? -36.861 22.617 47.310 1.00 56.19 210 ILE A C 1
ATOM 1607 O O . ILE A 1 210 ? -37.346 23.427 48.094 1.00 56.19 210 ILE A O 1
ATOM 1611 N N . ARG A 1 211 ? -37.162 22.681 46.003 1.00 55.22 211 ARG A N 1
ATOM 1612 C CA . ARG A 1 211 ? -37.997 23.763 45.444 1.00 55.22 211 ARG A CA 1
ATOM 1613 C C . ARG A 1 211 ? -39.504 23.542 45.617 1.00 55.22 211 ARG A C 1
ATOM 1615 O O . ARG A 1 211 ? -40.262 24.505 45.558 1.00 55.22 211 ARG A O 1
ATOM 1622 N N . HIS A 1 212 ? -39.943 22.298 45.805 1.00 54.66 212 HIS A N 1
ATOM 1623 C CA . HIS A 1 212 ? -41.367 21.987 45.955 1.00 54.66 212 HIS A CA 1
ATOM 1624 C C . HIS A 1 212 ? -41.886 22.150 47.390 1.00 54.66 212 HIS A C 1
ATOM 1626 O O . HIS A 1 212 ? -43.081 22.361 47.553 1.00 54.66 212 HIS A O 1
ATOM 1632 N N . GLU A 1 213 ? -41.017 22.116 48.405 1.00 55.34 213 GLU A N 1
ATOM 1633 C CA . GLU A 1 213 ? -41.422 22.229 49.817 1.00 55.34 213 GLU A CA 1
ATOM 1634 C C . GLU A 1 213 ? -41.625 23.695 50.246 1.00 55.34 213 GLU A C 1
ATOM 1636 O O . GLU A 1 213 ? -42.582 24.008 50.947 1.00 55.34 213 GLU A O 1
ATOM 1641 N N . SER A 1 214 ? -40.845 24.635 49.692 1.00 54.41 214 SER A N 1
ATOM 1642 C CA . SER A 1 214 ? -41.000 26.074 49.972 1.00 54.41 214 SER A CA 1
ATOM 1643 C C . SER A 1 214 ? -42.222 26.727 49.311 1.00 54.41 214 SER A C 1
ATOM 1645 O O . SER A 1 214 ? -42.468 27.905 49.532 1.00 54.41 214 SER A O 1
ATOM 1647 N N . ALA A 1 215 ? -42.938 26.016 48.433 1.00 55.19 215 ALA A N 1
ATOM 1648 C CA . ALA A 1 215 ? -44.146 26.518 47.771 1.00 55.19 215 ALA A CA 1
ATOM 1649 C C . ALA A 1 215 ? -45.441 26.033 48.447 1.00 55.19 215 ALA A C 1
ATOM 1651 O O . ALA A 1 215 ? -46.513 26.514 48.098 1.00 55.19 215 ALA A O 1
ATOM 1652 N N . SER A 1 216 ? -45.350 25.084 49.387 1.00 55.19 216 SER A N 1
ATOM 1653 C CA . SER A 1 216 ? -46.491 24.558 50.149 1.00 55.19 216 SER A CA 1
ATOM 1654 C C . SER A 1 216 ? -46.604 25.111 51.573 1.00 55.19 216 SER A C 1
ATOM 1656 O O . SER A 1 216 ? -47.556 24.769 52.261 1.00 55.19 216 SER A O 1
ATOM 1658 N N . GLU A 1 217 ? -45.648 25.927 52.030 1.00 56.50 217 GLU A N 1
ATOM 1659 C CA . GLU A 1 217 ? -45.677 26.567 53.360 1.00 56.50 217 GLU A CA 1
ATOM 1660 C C . GLU A 1 217 ? -46.299 27.980 53.367 1.00 56.50 217 GLU A C 1
ATOM 1662 O O . GLU A 1 217 ? -46.448 28.556 54.440 1.00 56.50 217 GLU A O 1
ATOM 1667 N N . ASP A 1 218 ? -46.690 28.522 52.205 1.00 57.94 218 ASP A N 1
ATOM 1668 C CA . ASP A 1 218 ? -47.245 29.884 52.058 1.00 57.94 218 ASP A CA 1
ATOM 1669 C C . ASP A 1 218 ? -48.775 29.940 51.787 1.00 57.94 218 ASP A C 1
ATOM 1671 O O . ASP A 1 218 ? -49.306 31.034 51.587 1.00 57.94 218 ASP A O 1
ATOM 1675 N N . ASP A 1 219 ? -49.490 28.803 51.815 1.00 52.66 219 ASP A N 1
ATOM 1676 C CA . ASP A 1 219 ? -50.972 28.710 51.776 1.00 52.66 219 ASP A CA 1
ATOM 1677 C C . ASP A 1 219 ? -51.529 28.183 53.116 1.00 52.66 219 ASP A C 1
ATOM 1679 O O . ASP A 1 219 ? -52.564 28.716 53.589 1.00 52.66 219 ASP A O 1
#

Radius of gyration: 30.73 Å; chains: 1; bounding box: 77×60×92 Å